Protein AF-A0A960A505-F1 (afdb_monomer)

Sequence (275 aa):
DREEAEVIAQAGATGRITVSTQMAGRGTDIVLTPDAVAAGGLLVVGVGRFPSARLDDQLRGRAGRQGDPGASVFLACLDDPLVLACDPTYPLPRIVSSEGLVEDVAANRKVTRVVAHAQRVSDGEQRGLRWLSWRYGRLLRLQRDHVLTAREECLTGATGLDDAARLAGMAAIDHRWSAHLAHAAEVREGIHLRVLVREDPLVEFEREMARAYAGFLDRAGEDAVALLEAAPIVDGRPDLGALAARIPTATWAYTVTDNSLGTELERIGRGIWRR

Solvent-accessible surface area (backbone atoms only — not comparable to full-atom values): 16091 Å² total; per-residue (Å²): 106,72,69,44,28,58,57,38,37,54,47,25,39,69,93,54,85,78,91,73,60,102,67,66,35,71,94,50,65,55,53,66,36,73,69,17,45,76,72,48,34,43,74,36,75,39,84,46,72,55,60,38,68,70,57,47,51,55,52,45,60,62,27,41,57,100,75,44,48,40,45,64,50,70,47,72,59,78,83,34,71,57,32,39,73,66,50,75,74,68,80,77,76,92,58,60,47,100,84,70,48,67,81,49,67,67,57,51,56,49,51,54,50,51,51,55,46,25,26,53,50,42,43,48,51,53,52,50,52,52,50,50,55,49,55,72,47,44,62,58,48,58,52,45,54,54,52,50,50,55,47,47,37,50,77,72,58,55,92,82,64,53,73,50,57,30,51,26,40,45,48,26,44,55,52,52,51,51,53,50,53,51,50,53,50,54,50,61,71,57,34,71,61,38,51,83,75,75,45,61,40,67,61,53,49,54,52,51,53,50,58,71,48,60,65,47,66,62,53,22,50,53,46,14,50,53,49,54,74,69,37,60,72,52,97,90,36,61,34,53,68,66,60,52,69,74,47,82,89,80,85,86,88,80,83,86,86,70,68,90,82,70,57,71,65,56,65,57,53,55,62,63,74,76,108

Structure (mmCIF, N/CA/C/O backbone):
data_AF-A0A960A505-F1
#
_entry.id   AF-A0A960A505-F1
#
loop_
_atom_site.group_PDB
_atom_site.id
_atom_site.type_symbol
_atom_site.label_atom_id
_atom_site.label_alt_id
_atom_site.label_comp_id
_atom_site.label_asym_id
_atom_site.label_entity_id
_atom_site.label_seq_id
_atom_site.pdbx_PDB_ins_code
_atom_site.Cartn_x
_atom_site.Cartn_y
_atom_site.Cartn_z
_atom_site.occupancy
_atom_site.B_iso_or_equiv
_atom_site.auth_seq_id
_atom_site.auth_comp_id
_atom_site.auth_asym_id
_atom_site.auth_atom_id
_atom_site.pdbx_PDB_model_num
ATOM 1 N N . ASP A 1 1 ? -6.224 17.137 7.177 1.00 71.06 1 ASP A N 1
ATOM 2 C CA . ASP A 1 1 ? -5.008 16.941 8.006 1.00 71.06 1 ASP A CA 1
ATOM 3 C C . ASP A 1 1 ? -4.790 18.013 9.068 1.00 71.06 1 ASP A C 1
ATOM 5 O O . ASP A 1 1 ? -4.967 17.703 10.238 1.00 71.06 1 ASP A O 1
ATOM 9 N N . ARG A 1 2 ? -4.427 19.260 8.723 1.00 84.94 2 ARG A N 1
ATOM 10 C CA . ARG A 1 2 ? -4.150 20.298 9.742 1.00 84.94 2 ARG A CA 1
ATOM 11 C C . ARG A 1 2 ? -5.364 20.607 10.626 1.00 84.94 2 ARG A C 1
ATOM 13 O O . ARG A 1 2 ? -5.240 20.605 11.844 1.00 84.94 2 ARG A O 1
ATOM 20 N N . GLU A 1 3 ? -6.526 20.819 10.019 1.00 86.31 3 GLU A N 1
ATOM 21 C CA . GLU A 1 3 ? -7.772 21.089 10.753 1.00 86.31 3 GLU A CA 1
ATOM 22 C C . GLU A 1 3 ? -8.170 19.906 11.652 1.00 86.31 3 GLU A C 1
ATOM 24 O O . GLU A 1 3 ? -8.545 20.092 12.806 1.00 86.31 3 GLU A O 1
ATOM 29 N N . GLU A 1 4 ? -8.002 18.669 11.171 1.00 85.94 4 GLU A N 1
ATOM 30 C CA . GLU A 1 4 ? -8.239 17.465 11.979 1.00 85.94 4 GLU A CA 1
ATOM 31 C C . GLU A 1 4 ? -7.298 17.392 13.185 1.00 85.94 4 GLU A C 1
ATOM 33 O O . GLU A 1 4 ? -7.728 17.057 14.288 1.00 85.94 4 GLU A O 1
ATOM 38 N N . ALA A 1 5 ? -6.018 17.723 12.994 1.00 87.75 5 ALA A N 1
ATOM 39 C CA . ALA A 1 5 ? -5.048 17.769 14.079 1.00 87.75 5 ALA A CA 1
ATOM 40 C C . ALA A 1 5 ? -5.433 18.821 15.131 1.00 87.75 5 ALA A C 1
ATOM 42 O O . ALA A 1 5 ? -5.354 18.544 16.324 1.00 87.75 5 ALA A O 1
ATOM 43 N N . GLU A 1 6 ? -5.909 19.997 14.716 1.00 89.75 6 GLU A N 1
ATOM 44 C CA . GLU A 1 6 ? -6.383 21.040 15.635 1.00 89.75 6 GLU A CA 1
ATOM 45 C C . GLU A 1 6 ? -7.601 20.565 16.454 1.00 89.75 6 GLU A C 1
ATOM 47 O O . GLU A 1 6 ? -7.648 20.759 17.673 1.00 89.75 6 GLU A O 1
ATOM 52 N N . VAL A 1 7 ? -8.550 19.864 15.822 1.00 90.50 7 VAL A N 1
ATOM 53 C CA . VAL A 1 7 ? -9.713 19.275 16.511 1.00 90.50 7 VAL A CA 1
ATOM 54 C C . VAL A 1 7 ? -9.289 18.207 17.521 1.00 90.50 7 VAL A C 1
ATOM 56 O O . VAL A 1 7 ? -9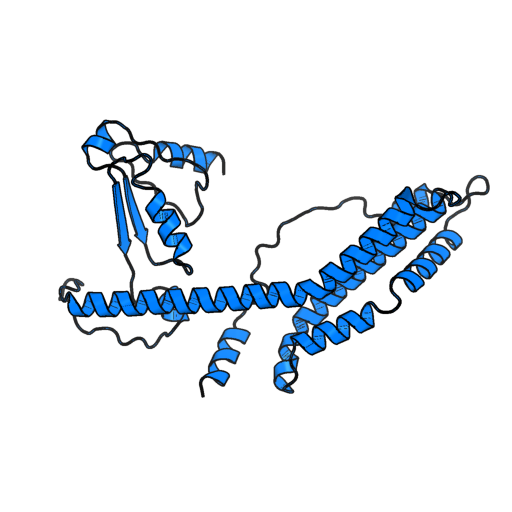.814 18.182 18.640 1.00 90.50 7 VAL A O 1
ATOM 59 N N . ILE A 1 8 ? -8.347 17.341 17.141 1.00 91.50 8 ILE A N 1
ATOM 60 C CA . ILE A 1 8 ? -7.882 16.207 17.950 1.00 91.50 8 ILE A CA 1
ATOM 61 C C . ILE A 1 8 ? -7.009 16.670 19.117 1.00 91.50 8 ILE A C 1
ATOM 63 O O . ILE A 1 8 ? -7.148 16.141 20.217 1.00 91.50 8 ILE A O 1
ATOM 67 N N . ALA A 1 9 ? -6.176 17.695 18.930 1.00 90.88 9 ALA A N 1
ATOM 68 C CA . ALA A 1 9 ? -5.355 18.267 20.000 1.00 90.88 9 ALA A CA 1
ATOM 69 C C . ALA A 1 9 ? -6.203 18.767 21.181 1.00 90.88 9 ALA A C 1
ATOM 71 O O . ALA A 1 9 ? -5.790 18.688 22.334 1.00 90.88 9 ALA A O 1
ATOM 72 N N . GLN A 1 10 ? -7.416 19.242 20.898 1.00 92.31 10 GLN A N 1
ATOM 73 C CA . GLN A 1 10 ? -8.344 19.733 21.910 1.00 92.31 10 GLN A CA 1
ATOM 74 C C . GLN A 1 10 ? -9.270 18.642 22.475 1.00 92.31 10 GLN A C 1
ATOM 76 O O . GLN A 1 10 ? -10.059 18.937 23.370 1.00 92.31 10 GLN A O 1
ATOM 81 N N . ALA A 1 11 ? -9.209 17.401 21.973 1.00 94.19 11 ALA A N 1
ATOM 82 C CA . ALA A 1 11 ? -10.136 16.322 22.332 1.00 94.19 11 ALA A CA 1
ATOM 83 C C . ALA A 1 11 ? -10.091 15.925 23.821 1.00 94.19 11 ALA A C 1
ATOM 85 O O . ALA A 1 11 ? -11.038 15.317 24.306 1.00 94.19 11 ALA A O 1
ATOM 86 N N . GLY A 1 12 ? -9.025 16.286 24.541 1.00 94.25 12 GLY A N 1
ATOM 87 C CA . GLY A 1 12 ? -8.836 15.993 25.963 1.00 94.25 12 GLY A CA 1
ATOM 88 C C . GLY A 1 12 ? -9.485 16.989 26.928 1.00 94.25 12 GLY A C 1
ATOM 89 O O . GLY A 1 12 ? -9.281 16.879 28.135 1.00 94.25 12 GLY A O 1
ATOM 90 N N . ALA A 1 13 ? -10.235 17.973 26.424 1.00 95.06 13 ALA A N 1
ATOM 91 C CA . ALA A 1 13 ? -10.969 18.918 27.259 1.00 95.06 13 ALA A CA 1
ATOM 92 C C . ALA A 1 13 ? -12.199 18.273 27.922 1.00 95.06 13 ALA A C 1
ATOM 94 O O . ALA A 1 13 ? -12.904 17.461 27.319 1.00 95.06 13 ALA A O 1
ATOM 95 N N . THR A 1 14 ? -12.496 18.685 29.154 1.00 94.44 14 THR A N 1
ATOM 96 C CA . THR A 1 14 ? -13.652 18.208 29.925 1.00 94.44 14 THR A CA 1
ATOM 97 C C . THR A 1 14 ? -14.965 18.389 29.160 1.00 94.44 14 THR A C 1
ATOM 99 O O . THR A 1 14 ? -15.242 19.460 28.623 1.00 94.44 14 THR A O 1
ATOM 102 N N . GLY A 1 15 ? -15.787 17.338 29.120 1.00 92.69 15 GLY A N 1
ATOM 103 C CA . GLY A 1 15 ? -17.095 17.350 28.454 1.00 92.69 15 GLY A CA 1
ATOM 104 C C . GLY A 1 15 ? -17.042 17.295 26.924 1.00 92.69 15 GLY A C 1
ATOM 105 O O . GLY A 1 15 ? -18.089 17.334 26.279 1.00 92.69 15 GLY A O 1
ATOM 106 N N . ARG A 1 16 ? -15.852 17.192 26.321 1.00 94.88 16 ARG A N 1
ATOM 107 C CA . ARG A 1 16 ? -15.713 17.128 24.867 1.00 94.88 16 ARG A CA 1
ATOM 108 C C . ARG A 1 16 ? -15.932 15.711 24.347 1.00 94.88 16 ARG A C 1
ATOM 110 O O . ARG A 1 16 ? -15.372 14.747 24.859 1.00 94.88 16 ARG A O 1
ATOM 117 N N . ILE A 1 17 ? -16.703 15.606 23.267 1.00 95.31 17 ILE A N 1
ATOM 118 C CA . ILE A 1 17 ? -16.920 14.365 22.521 1.00 95.31 17 ILE A CA 1
ATOM 119 C C . ILE A 1 17 ? -16.368 14.575 21.117 1.00 95.31 17 ILE A C 1
ATOM 121 O O . ILE A 1 17 ? -16.770 15.504 20.421 1.00 95.31 17 ILE A O 1
ATOM 125 N N . THR A 1 18 ? -15.436 13.717 20.706 1.00 94.19 18 THR A N 1
ATOM 126 C CA . THR A 1 18 ? -14.835 13.768 19.369 1.00 94.19 18 THR A CA 1
ATOM 127 C C . THR A 1 18 ? -15.113 12.455 18.655 1.00 94.19 18 THR A C 1
ATOM 129 O O . THR A 1 18 ? -14.700 11.396 19.123 1.00 94.19 18 THR A O 1
ATOM 132 N N . VAL A 1 19 ? -15.807 12.524 17.520 1.00 92.88 19 VAL A N 1
ATOM 133 C CA . VAL A 1 19 ? -16.020 11.371 16.639 1.00 92.88 19 VAL A CA 1
ATOM 134 C C . VAL A 1 19 ? -14.927 11.385 15.583 1.00 92.88 19 VAL A C 1
ATOM 136 O O . VAL A 1 19 ? -14.732 12.386 14.899 1.00 92.88 19 VAL A O 1
ATOM 139 N N . SER A 1 20 ? -14.201 10.279 15.473 1.00 89.12 20 SER A N 1
ATOM 140 C CA . SER A 1 20 ? -13.066 10.142 14.567 1.00 89.12 20 SER A CA 1
ATOM 141 C C . SER A 1 20 ? -13.197 8.857 13.761 1.00 89.12 20 SER A C 1
ATOM 143 O O . SER A 1 20 ? -13.609 7.821 14.286 1.00 89.12 20 SER A O 1
ATOM 145 N N . THR A 1 21 ? -12.842 8.919 12.481 1.00 86.06 21 THR A N 1
ATOM 146 C CA . THR A 1 21 ? -12.628 7.719 11.670 1.00 86.06 21 THR A CA 1
ATOM 147 C C . THR A 1 21 ? -11.243 7.138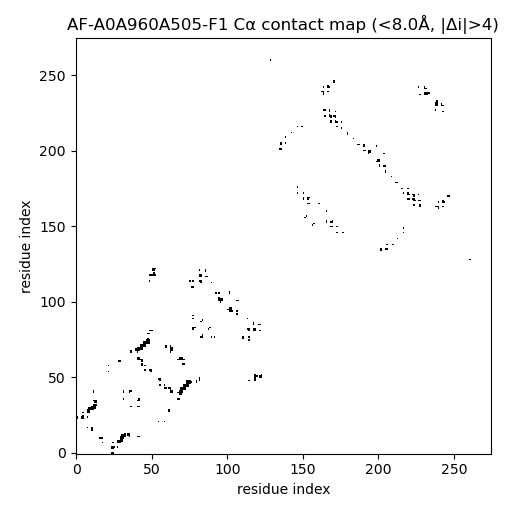 11.977 1.00 86.06 21 THR A C 1
ATOM 149 O O . THR A 1 21 ? -10.386 7.797 12.560 1.00 86.06 21 THR A O 1
ATOM 152 N N . GLN A 1 22 ? -11.003 5.882 11.598 1.00 70.50 22 GLN A N 1
ATOM 153 C CA . GLN A 1 22 ? -9.855 5.070 12.031 1.00 70.50 22 GLN A CA 1
ATOM 154 C C . GLN A 1 22 ? -8.482 5.777 12.094 1.00 70.50 22 GLN A C 1
ATOM 156 O O . GLN A 1 22 ? -7.692 5.486 12.992 1.00 70.50 22 GLN A O 1
ATOM 161 N N . MET A 1 23 ? -8.169 6.659 11.137 1.00 65.88 23 MET A N 1
ATOM 162 C CA . MET A 1 23 ? -6.854 7.303 11.014 1.00 65.88 23 MET A CA 1
ATOM 163 C C . MET A 1 23 ? -6.860 8.826 11.194 1.00 65.88 23 MET A C 1
ATOM 165 O O . MET A 1 23 ? -5.793 9.433 11.077 1.00 65.88 23 MET A O 1
ATOM 169 N N . ALA A 1 24 ? -7.999 9.449 11.498 1.00 80.31 24 ALA A N 1
ATOM 170 C CA . ALA A 1 24 ? -8.035 10.899 11.670 1.00 80.31 24 ALA A CA 1
ATOM 171 C C . ALA A 1 24 ? -7.244 11.324 12.925 1.00 80.31 24 ALA A C 1
ATOM 173 O O . ALA A 1 24 ? -7.261 10.660 13.970 1.00 80.31 24 ALA A O 1
ATOM 174 N N . GLY A 1 25 ? -6.460 12.399 12.795 1.00 76.19 25 GLY A N 1
ATOM 175 C CA . GLY A 1 25 ? -5.565 12.881 13.858 1.00 76.19 25 GLY A CA 1
ATOM 176 C C . GLY A 1 25 ? -4.404 11.943 14.205 1.00 76.19 25 GLY A C 1
ATOM 177 O O . GLY A 1 25 ? -3.948 11.886 15.356 1.00 76.19 25 GLY A O 1
ATOM 178 N N . ARG A 1 26 ? -3.944 11.109 13.266 1.00 85.50 26 ARG A N 1
ATOM 179 C CA . ARG A 1 26 ? -2.732 10.297 13.459 1.00 85.50 26 ARG A CA 1
ATOM 180 C C . ARG A 1 26 ? -1.508 11.194 13.646 1.00 85.50 26 ARG A C 1
ATOM 182 O O . ARG A 1 26 ? -1.256 12.077 12.841 1.00 85.50 26 ARG A O 1
ATOM 189 N N . GLY A 1 27 ? -0.738 10.933 14.702 1.00 85.81 27 GLY A N 1
ATOM 190 C CA . GLY A 1 27 ? 0.449 11.726 15.043 1.00 85.81 27 GLY A CA 1
ATOM 191 C C . GLY A 1 27 ? 0.171 12.952 15.918 1.00 85.81 27 GLY A C 1
ATOM 192 O O . GLY A 1 27 ? 1.119 13.584 16.365 1.00 85.81 27 GLY A O 1
ATOM 193 N N . THR A 1 28 ? -1.095 13.257 16.214 1.00 90.44 28 THR A N 1
ATOM 194 C CA . THR A 1 28 ? -1.471 14.306 17.169 1.00 90.44 28 THR A CA 1
ATOM 195 C C . THR A 1 28 ? -1.737 13.708 18.547 1.00 90.44 28 THR A C 1
ATOM 197 O O . THR A 1 28 ? -2.507 12.750 18.681 1.00 90.44 28 THR A O 1
ATOM 200 N N . ASP A 1 29 ? -1.105 14.275 19.571 1.00 90.88 29 ASP A N 1
ATOM 201 C CA . ASP A 1 29 ? -1.326 13.891 20.962 1.00 90.88 29 ASP A CA 1
ATOM 202 C C . ASP A 1 29 ? -2.587 14.565 21.511 1.00 90.88 29 ASP A C 1
ATOM 204 O O . ASP A 1 29 ? -2.852 15.735 21.242 1.00 90.88 29 ASP A O 1
ATOM 208 N N . ILE A 1 30 ? -3.371 13.804 22.277 1.00 93.38 30 ILE A N 1
ATOM 209 C CA . ILE A 1 30 ? -4.554 14.308 22.975 1.00 93.38 30 ILE A CA 1
ATOM 210 C C . ILE A 1 30 ? -4.101 14.681 24.381 1.00 93.38 30 ILE A C 1
ATOM 212 O O . ILE A 1 30 ? -3.833 13.798 25.193 1.00 93.38 30 ILE A O 1
ATOM 216 N N . VAL A 1 31 ? -3.971 15.979 24.644 1.00 91.94 31 VAL A N 1
ATOM 217 C CA . VAL A 1 31 ? -3.542 16.489 25.952 1.00 91.94 31 VAL A CA 1
ATOM 218 C C . VAL A 1 31 ? -4.771 16.722 26.821 1.00 91.94 31 VAL A C 1
ATOM 220 O O . VAL A 1 31 ? -5.729 17.364 26.387 1.00 91.94 31 VAL A O 1
ATOM 223 N N . LEU A 1 32 ? -4.752 16.185 28.040 1.00 95.06 32 LEU A N 1
ATOM 224 C CA . LEU A 1 32 ? -5.860 16.307 28.982 1.00 95.06 32 LEU A CA 1
ATOM 225 C C . LEU A 1 32 ? -5.782 17.615 29.766 1.00 95.06 32 LEU A C 1
ATOM 227 O O . LEU A 1 32 ? -4.703 18.065 30.154 1.00 95.06 32 LEU A O 1
ATOM 231 N N . THR A 1 33 ? -6.939 18.216 30.039 1.00 94.69 33 THR A N 1
ATOM 232 C CA . THR A 1 33 ? -7.033 19.296 31.027 1.00 94.69 33 THR A CA 1
ATOM 233 C C . THR A 1 33 ? -6.967 18.721 32.449 1.00 94.69 33 THR A C 1
ATOM 235 O O . THR A 1 33 ? -7.352 17.567 32.657 1.00 94.69 33 THR A O 1
ATOM 238 N N . PRO A 1 34 ? -6.542 19.502 33.462 1.00 94.62 34 PRO A N 1
ATOM 239 C CA . PRO A 1 34 ? -6.527 19.040 34.855 1.00 94.62 34 PRO A CA 1
ATOM 240 C C . PRO A 1 34 ? -7.887 18.506 35.332 1.00 94.62 34 PRO A C 1
ATOM 242 O O . PRO A 1 34 ? -7.955 17.468 35.987 1.00 94.62 34 PRO A O 1
ATOM 245 N N . ASP A 1 35 ? -8.974 19.165 34.926 1.00 95.12 35 ASP A N 1
ATOM 246 C CA . ASP A 1 35 ? -10.342 18.739 35.230 1.00 95.12 35 ASP A CA 1
ATOM 247 C C . ASP A 1 35 ? -10.692 17.391 34.578 1.00 95.12 35 ASP A C 1
ATOM 249 O O . ASP A 1 35 ? -11.361 16.560 35.191 1.00 95.12 35 ASP A O 1
ATOM 253 N N . ALA A 1 36 ? -10.220 17.139 33.351 1.00 94.56 36 ALA A N 1
ATOM 254 C CA . ALA A 1 36 ? -10.433 15.865 32.669 1.00 94.56 36 ALA A CA 1
ATOM 255 C C . ALA A 1 36 ? -9.651 14.735 33.351 1.00 94.56 36 ALA A C 1
ATOM 257 O O . ALA A 1 36 ? -10.189 13.645 33.530 1.00 94.56 36 ALA A O 1
ATOM 258 N N . VAL A 1 37 ? -8.417 15.000 33.796 1.00 94.69 37 VAL A N 1
ATOM 259 C CA . VAL A 1 37 ? -7.626 14.055 34.604 1.00 94.69 37 VAL A CA 1
ATOM 260 C C . VAL A 1 37 ? -8.366 13.709 35.898 1.00 94.69 37 VAL A C 1
ATOM 262 O O . VAL A 1 37 ? -8.527 12.529 36.211 1.00 94.69 37 VAL A O 1
ATOM 265 N N . ALA A 1 38 ? -8.888 14.712 36.611 1.00 94.00 38 ALA A N 1
ATOM 266 C CA . ALA A 1 38 ? -9.668 14.509 37.833 1.00 94.00 38 ALA A CA 1
ATOM 267 C C . ALA A 1 38 ? -10.963 13.704 37.597 1.00 94.00 38 ALA A C 1
ATOM 269 O O . ALA A 1 38 ? -11.395 12.963 38.479 1.00 94.00 38 ALA A O 1
ATOM 270 N N . ALA A 1 39 ? -11.554 13.800 36.402 1.00 93.88 39 ALA A N 1
ATOM 271 C CA . ALA A 1 39 ? -12.742 13.048 35.997 1.00 93.88 39 ALA A CA 1
ATOM 272 C C . ALA A 1 39 ? -12.462 11.594 35.548 1.00 93.88 39 ALA A C 1
ATOM 274 O O . ALA A 1 39 ? -13.396 10.889 35.165 1.00 93.88 39 ALA A O 1
ATOM 275 N N . GLY A 1 40 ? -11.207 11.129 35.589 1.00 94.12 40 GLY A N 1
ATOM 276 C CA . GLY A 1 40 ? -10.814 9.776 35.163 1.00 94.12 40 GLY A CA 1
ATOM 277 C C . GLY A 1 40 ? -10.181 9.701 33.768 1.00 94.12 40 GLY A C 1
ATOM 278 O O . GLY A 1 40 ? -9.887 8.606 33.287 1.00 94.12 40 GLY A O 1
ATOM 279 N N . GLY A 1 41 ? -9.926 10.853 33.147 1.00 95.69 41 GLY A N 1
ATOM 280 C CA . GLY A 1 41 ? -9.174 11.006 31.908 1.00 95.69 41 GLY A CA 1
ATOM 281 C C . GLY A 1 41 ? -9.934 10.625 30.639 1.00 95.69 41 GLY A C 1
ATOM 282 O O . GLY A 1 41 ? -11.160 10.707 30.570 1.00 95.69 41 GLY A O 1
ATOM 283 N N . LEU A 1 42 ? -9.194 10.262 29.586 1.00 96.25 42 LEU A N 1
ATOM 284 C CA . LEU A 1 42 ? -9.786 9.996 28.273 1.00 96.25 42 LEU A CA 1
ATOM 285 C C . LEU A 1 42 ? -10.460 8.621 28.230 1.00 96.25 42 LEU A C 1
ATOM 287 O O . LEU A 1 42 ? -9.812 7.599 28.465 1.00 96.25 42 LEU A O 1
ATOM 291 N N . LEU A 1 43 ? -11.732 8.590 27.827 1.00 96.44 43 LEU A N 1
ATOM 292 C CA . LEU A 1 43 ? -12.425 7.363 27.444 1.00 96.44 43 LEU A CA 1
ATOM 293 C C . LEU A 1 43 ? -12.392 7.197 25.925 1.00 96.44 43 LEU A C 1
ATOM 295 O O . LEU A 1 43 ? -13.007 7.957 25.179 1.00 96.44 43 LEU A O 1
ATOM 299 N N . VAL A 1 44 ? -11.712 6.154 25.468 1.00 95.81 44 VAL A N 1
ATOM 300 C CA . VAL A 1 44 ? -11.713 5.748 24.064 1.00 95.81 44 VAL A CA 1
ATOM 301 C C . VAL A 1 44 ? -12.816 4.720 23.828 1.00 95.81 44 VAL A C 1
ATOM 303 O O . VAL A 1 44 ? -12.819 3.652 24.439 1.00 95.81 44 VAL A O 1
ATOM 306 N N . VAL A 1 45 ? -13.725 5.009 22.897 1.00 95.50 45 VAL A N 1
ATOM 307 C CA . VAL A 1 45 ? -14.803 4.092 22.502 1.00 95.50 45 VAL A CA 1
ATOM 308 C C . VAL A 1 45 ? -14.596 3.658 21.054 1.00 95.50 45 VAL A C 1
ATOM 310 O O . VAL A 1 45 ? -14.719 4.460 20.132 1.00 95.50 45 VAL A O 1
ATOM 313 N N . GLY A 1 46 ? -14.273 2.383 20.851 1.00 93.88 46 GLY A N 1
ATOM 314 C CA . GLY A 1 46 ? -14.278 1.756 19.534 1.00 93.88 46 GLY A CA 1
ATOM 315 C C . GLY A 1 46 ? -15.673 1.240 19.194 1.00 93.88 46 GLY A C 1
ATOM 316 O O . GLY A 1 46 ? -16.245 0.472 19.968 1.00 93.88 46 GLY A O 1
ATOM 317 N N . VAL A 1 47 ? -16.212 1.647 18.046 1.00 92.62 47 VAL A N 1
ATOM 318 C CA . VAL A 1 47 ? -17.469 1.115 17.503 1.00 92.62 47 VAL A CA 1
ATOM 319 C C . VAL A 1 47 ? -17.120 0.144 16.382 1.00 92.62 47 VAL A C 1
ATOM 321 O O . VAL A 1 47 ? -16.598 0.541 15.343 1.00 92.62 47 VAL A O 1
ATOM 324 N N . GLY A 1 48 ? -17.362 -1.134 16.630 1.00 90.88 48 GLY A N 1
ATOM 325 C CA . GLY A 1 48 ? -16.856 -2.245 15.843 1.00 90.88 48 GLY A CA 1
ATOM 326 C C . GLY A 1 48 ? -15.393 -2.567 16.149 1.00 90.88 48 GLY A C 1
ATOM 327 O O . GLY A 1 48 ? -14.719 -1.949 16.980 1.00 90.88 48 GLY A O 1
ATOM 328 N N . ARG A 1 49 ? -14.887 -3.581 15.454 1.00 92.12 49 ARG A N 1
ATOM 329 C CA . ARG A 1 49 ? -13.484 -3.996 15.495 1.00 92.12 49 ARG A CA 1
ATOM 330 C C . ARG A 1 49 ? -12.817 -3.752 14.158 1.00 92.12 49 ARG A C 1
ATOM 332 O O . ARG A 1 49 ? -13.401 -4.039 13.115 1.00 92.12 49 ARG A O 1
ATOM 339 N N . PHE A 1 50 ? -11.572 -3.282 14.182 1.00 92.38 50 PHE A N 1
ATOM 340 C CA . PHE A 1 50 ? -10.823 -3.136 12.943 1.00 92.38 50 PHE A CA 1
ATOM 341 C C . PHE A 1 50 ? -10.381 -4.498 12.393 1.00 92.38 50 PHE A C 1
ATOM 343 O O . PHE A 1 50 ? -10.184 -5.442 13.165 1.00 92.38 50 PHE A O 1
ATOM 350 N N . PRO A 1 51 ? -10.132 -4.593 11.072 1.00 90.19 51 PRO A N 1
ATOM 351 C CA . PRO A 1 51 ? -9.591 -5.792 10.428 1.00 90.19 51 PRO A CA 1
ATOM 352 C C . PRO A 1 51 ? -8.277 -6.317 11.020 1.00 90.19 51 PRO A C 1
ATOM 354 O O . PRO A 1 51 ? -7.941 -7.477 10.794 1.00 90.19 51 PRO A O 1
ATOM 357 N N . SER A 1 52 ? -7.542 -5.472 11.750 1.00 90.81 52 SER A N 1
ATOM 358 C CA . SER A 1 52 ? -6.291 -5.820 12.415 1.00 90.81 52 SER A CA 1
ATOM 359 C C . SER A 1 52 ? -6.297 -5.378 13.872 1.00 90.81 52 SER A C 1
ATOM 361 O O . SER A 1 52 ? -6.583 -4.214 14.168 1.00 90.81 52 SER A O 1
ATOM 363 N N . ALA A 1 53 ? -5.884 -6.273 14.773 1.00 91.38 53 ALA A N 1
ATOM 364 C CA . ALA A 1 53 ? -5.813 -5.988 16.209 1.00 91.38 53 ALA A CA 1
ATOM 365 C C . ALA A 1 53 ? -4.882 -4.804 16.533 1.00 91.38 53 ALA A C 1
ATOM 367 O O . ALA A 1 53 ? -5.155 -4.016 17.436 1.00 91.38 53 ALA A O 1
ATOM 368 N N . ARG A 1 54 ? -3.833 -4.602 15.724 1.00 92.06 54 ARG A N 1
ATOM 369 C CA . ARG A 1 54 ? -2.894 -3.478 15.868 1.00 92.06 54 ARG A CA 1
ATOM 370 C C . ARG A 1 54 ? -3.586 -2.116 15.772 1.00 92.06 54 ARG A C 1
ATOM 372 O O . ARG A 1 54 ? -3.098 -1.135 16.328 1.00 92.06 54 ARG A O 1
ATOM 379 N N . LEU A 1 55 ? -4.659 -2.013 14.991 1.00 91.56 55 LEU A N 1
ATOM 380 C CA . LEU A 1 55 ? -5.392 -0.759 14.803 1.00 91.56 55 LEU A CA 1
ATOM 381 C C . LEU A 1 55 ? -6.297 -0.488 16.005 1.00 91.56 55 LEU A C 1
ATOM 383 O O . LEU A 1 55 ? -6.363 0.651 16.461 1.00 91.56 55 LEU A O 1
ATOM 387 N N . ASP A 1 56 ? -6.887 -1.536 16.584 1.00 93.50 56 ASP A N 1
ATOM 388 C CA . ASP A 1 56 ? -7.579 -1.420 17.866 1.00 93.50 56 ASP A CA 1
ATOM 389 C C . ASP A 1 56 ? -6.611 -0.960 18.967 1.00 93.50 56 ASP A C 1
ATOM 391 O O . ASP A 1 56 ? -6.932 -0.047 19.719 1.00 93.50 56 ASP A O 1
ATOM 395 N N . ASP A 1 57 ? -5.415 -1.553 19.051 1.00 93.44 57 ASP A N 1
ATOM 396 C CA . ASP A 1 57 ? -4.414 -1.192 20.066 1.00 93.44 57 ASP A CA 1
ATOM 397 C C . ASP A 1 57 ? -3.898 0.240 19.896 1.00 93.44 57 ASP A C 1
ATOM 399 O O . ASP A 1 57 ? -3.683 0.945 20.880 1.00 93.44 57 ASP A O 1
ATOM 403 N N . GLN A 1 58 ? -3.759 0.711 18.654 1.00 92.38 58 GLN A N 1
ATOM 404 C CA . GLN A 1 58 ? -3.447 2.116 18.379 1.00 92.38 58 GLN A CA 1
ATOM 405 C C . GLN A 1 58 ? -4.545 3.053 18.878 1.00 92.38 58 GLN A C 1
ATOM 407 O O . GLN A 1 58 ? -4.233 4.119 19.405 1.00 92.38 58 GLN A O 1
ATOM 412 N N . LEU A 1 59 ? -5.814 2.668 18.718 1.00 92.38 59 LEU A N 1
ATOM 413 C CA . LEU A 1 59 ? -6.935 3.445 19.227 1.00 92.38 59 LEU A CA 1
ATOM 414 C C . LEU A 1 59 ? -6.935 3.441 20.765 1.00 92.38 59 LEU A C 1
ATOM 416 O O . LEU A 1 59 ? -7.012 4.512 21.362 1.00 92.38 59 LEU A O 1
ATOM 420 N N . ARG A 1 60 ? -6.733 2.280 21.409 1.00 93.44 60 ARG A N 1
ATOM 421 C CA . ARG A 1 60 ? -6.581 2.173 22.878 1.00 93.44 60 ARG A CA 1
ATOM 422 C C . ARG A 1 60 ? -5.473 3.073 23.408 1.00 93.44 60 ARG A C 1
ATOM 424 O O . ARG A 1 60 ? -5.699 3.808 24.361 1.00 93.44 60 ARG A O 1
ATOM 431 N N . GLY A 1 61 ? -4.311 3.056 22.754 1.00 92.62 61 GLY A N 1
ATOM 432 C CA . GLY A 1 61 ? -3.135 3.837 23.141 1.00 92.62 61 GLY A CA 1
ATOM 433 C C . GLY A 1 61 ? -3.289 5.356 23.007 1.00 92.62 61 GLY A C 1
ATOM 434 O O . GLY A 1 61 ? -2.359 6.091 23.334 1.00 92.62 61 GLY A O 1
ATOM 435 N N . ARG A 1 62 ? -4.438 5.853 22.524 1.00 92.31 62 ARG A N 1
ATOM 436 C CA . ARG A 1 62 ? -4.779 7.280 22.605 1.00 92.31 62 ARG A CA 1
ATOM 437 C C . ARG A 1 62 ? -5.128 7.710 24.030 1.00 92.31 62 ARG A C 1
ATOM 439 O O . ARG A 1 62 ? -4.891 8.868 24.356 1.00 92.31 62 ARG A O 1
ATOM 446 N N . ALA A 1 63 ? -5.659 6.805 24.854 1.00 93.75 63 ALA A N 1
ATOM 447 C CA . ALA A 1 63 ? -5.885 7.027 26.280 1.00 93.75 63 ALA A CA 1
ATOM 448 C C . ALA A 1 63 ? -4.673 6.579 27.109 1.00 93.75 63 ALA A C 1
ATOM 450 O O . ALA A 1 63 ? -3.875 5.752 26.668 1.00 93.75 63 ALA A O 1
ATOM 451 N N . GLY A 1 64 ? -4.551 7.116 28.325 1.00 92.31 64 GLY A N 1
ATOM 452 C CA . GLY A 1 64 ? -3.532 6.692 29.288 1.00 92.31 64 GLY A CA 1
ATOM 453 C C . GLY A 1 64 ? -2.092 7.061 28.920 1.00 92.31 64 GLY A C 1
ATOM 454 O O . GLY A 1 64 ? -1.152 6.339 29.260 1.00 92.31 64 GLY A O 1
ATOM 455 N N . ARG A 1 65 ? -1.891 8.152 28.171 1.00 90.56 65 ARG A N 1
ATOM 456 C CA . ARG A 1 65 ? -0.545 8.604 27.789 1.00 90.56 65 ARG A CA 1
ATOM 457 C C . ARG A 1 65 ? 0.163 9.231 28.984 1.00 90.56 65 ARG A C 1
ATOM 459 O O . ARG A 1 65 ? -0.469 9.855 29.816 1.00 90.56 65 ARG A O 1
ATOM 466 N N . GLN A 1 66 ? 1.481 9.044 29.072 1.00 88.88 66 GLN A N 1
ATOM 467 C CA . GLN A 1 66 ? 2.314 9.579 30.165 1.00 88.88 66 GLN A CA 1
ATOM 468 C C . GLN A 1 66 ? 1.842 9.201 31.585 1.00 88.88 66 GLN A C 1
ATOM 470 O O . GLN A 1 66 ? 2.192 9.869 32.552 1.00 88.88 66 GLN A O 1
ATOM 475 N N . GLY A 1 67 ? 1.088 8.105 31.725 1.00 89.88 67 GLY A N 1
ATOM 476 C CA . GLY A 1 67 ? 0.549 7.672 33.016 1.00 89.88 67 GLY A CA 1
ATOM 477 C C . GLY A 1 67 ? -0.743 8.377 33.431 1.00 89.88 67 GLY A C 1
ATOM 478 O O . GLY A 1 67 ? -1.209 8.142 34.544 1.00 89.88 67 GLY A O 1
ATOM 479 N N . ASP A 1 68 ? -1.335 9.191 32.552 1.00 94.75 68 ASP A N 1
ATOM 480 C CA . ASP A 1 68 ? -2.656 9.769 32.774 1.00 94.75 68 ASP A CA 1
ATOM 481 C C . ASP A 1 68 ? -3.706 8.670 33.010 1.00 94.75 68 ASP A C 1
ATOM 483 O O . ASP A 1 68 ? -3.602 7.568 32.454 1.00 94.75 68 ASP A O 1
ATOM 487 N N . PRO A 1 69 ? -4.759 8.942 33.798 1.00 95.38 69 PRO A N 1
ATOM 488 C CA . PRO A 1 69 ? -5.899 8.049 33.861 1.00 95.38 69 PRO A CA 1
ATOM 489 C C . PRO A 1 69 ? -6.585 7.983 32.489 1.00 95.38 69 PRO A C 1
ATOM 491 O O . PRO A 1 69 ? -6.550 8.914 31.680 1.00 95.38 69 PRO A O 1
ATOM 494 N N . GLY A 1 70 ? -7.199 6.847 32.198 1.00 96.00 70 GLY A N 1
ATOM 495 C CA . GLY A 1 70 ? -7.928 6.657 30.958 1.00 96.00 70 GLY A CA 1
ATOM 496 C C . GLY A 1 70 ? -8.439 5.237 30.828 1.00 96.00 70 GLY A C 1
ATOM 497 O O . GLY A 1 70 ? -7.946 4.309 31.472 1.00 96.00 70 GLY A O 1
ATOM 498 N N . ALA A 1 71 ? -9.441 5.068 29.980 1.00 96.12 71 ALA A N 1
ATOM 499 C CA . ALA A 1 71 ? -10.059 3.780 29.729 1.00 96.12 71 ALA A CA 1
ATOM 500 C C . ALA A 1 71 ? -10.319 3.598 28.238 1.00 96.12 71 ALA A C 1
ATOM 502 O O . ALA A 1 71 ? -10.399 4.553 27.465 1.00 96.12 71 ALA A O 1
ATOM 503 N N . SER A 1 72 ? -10.475 2.344 27.829 1.00 95.38 72 SER A N 1
ATOM 504 C CA . SER A 1 72 ? -10.921 2.028 26.480 1.00 95.38 72 SER A CA 1
ATOM 505 C C . SER A 1 72 ? -11.945 0.907 26.502 1.00 95.38 72 SER A C 1
ATOM 507 O O . SER A 1 72 ? -11.811 -0.060 27.252 1.00 95.38 72 SER A O 1
ATOM 509 N N . VAL A 1 73 ? -12.966 1.034 25.663 1.00 93.94 73 VAL A N 1
ATOM 510 C CA . VAL A 1 73 ? -14.003 0.023 25.469 1.00 93.94 73 VAL A CA 1
ATOM 511 C C . VAL A 1 73 ? -14.257 -0.149 23.979 1.00 93.94 73 VAL A C 1
ATOM 513 O O . VAL A 1 73 ? -14.157 0.799 23.206 1.00 93.94 73 VAL A O 1
ATOM 516 N N . PHE A 1 74 ? -14.551 -1.378 23.565 1.00 92.88 74 PHE A N 1
ATOM 517 C CA . PHE A 1 74 ? -14.942 -1.686 22.195 1.00 92.88 74 PHE A CA 1
ATOM 518 C C . PHE A 1 74 ? -16.316 -2.328 22.217 1.00 92.88 74 PHE A C 1
ATOM 520 O O . PHE A 1 74 ? -16.517 -3.334 22.899 1.00 92.88 74 PHE A O 1
ATOM 527 N N . LEU A 1 75 ? -17.225 -1.754 21.446 1.00 90.38 75 LEU A N 1
ATOM 528 C CA . LEU A 1 75 ? -18.554 -2.282 21.194 1.00 90.38 75 LEU A CA 1
ATOM 529 C C . LEU A 1 75 ? -18.488 -3.027 19.866 1.00 90.38 75 LEU A C 1
ATOM 531 O O . LEU A 1 75 ? -18.005 -2.468 18.894 1.00 90.38 75 LEU A O 1
ATOM 535 N N . ALA A 1 76 ? -18.913 -4.282 19.820 1.00 88.31 76 ALA A N 1
ATOM 536 C CA . ALA A 1 76 ? -18.914 -5.072 18.594 1.00 88.31 76 ALA A CA 1
ATOM 537 C C . ALA A 1 76 ? -20.200 -5.886 18.520 1.00 88.31 76 ALA A C 1
ATOM 539 O O . ALA A 1 76 ? -20.725 -6.304 19.557 1.00 88.31 76 ALA A O 1
ATOM 540 N N . CYS A 1 77 ? -20.678 -6.137 17.309 1.00 84.50 77 CYS A N 1
ATOM 541 C CA . CYS A 1 77 ? -21.838 -6.982 17.066 1.00 84.50 77 CYS A CA 1
ATOM 542 C C . CYS A 1 77 ? -21.490 -8.131 16.114 1.00 84.50 77 CYS A C 1
ATOM 544 O O . CYS A 1 77 ? -20.479 -8.117 15.414 1.00 84.50 77 CYS A O 1
ATOM 546 N N . LEU A 1 78 ? -22.323 -9.174 16.114 1.00 85.12 78 LEU A N 1
ATOM 547 C CA . LEU A 1 78 ? -22.155 -10.292 15.178 1.00 85.12 78 LEU A CA 1
ATOM 548 C C . LEU A 1 78 ? -22.491 -9.898 13.734 1.00 85.12 78 LEU A C 1
ATOM 550 O O . LEU A 1 78 ? -22.013 -10.548 12.810 1.00 85.12 78 LEU A O 1
ATOM 554 N N . ASP A 1 79 ? -23.237 -8.808 13.558 1.00 85.69 79 ASP A N 1
ATOM 555 C CA . ASP A 1 79 ? -23.578 -8.236 12.255 1.00 85.69 79 ASP A CA 1
ATOM 556 C C . ASP A 1 79 ? -22.505 -7.259 11.735 1.00 85.69 79 ASP A C 1
ATOM 558 O O . ASP A 1 79 ? -22.674 -6.656 10.675 1.00 85.69 79 ASP A O 1
ATOM 562 N N . ASP A 1 80 ? -21.387 -7.088 12.455 1.00 89.44 80 ASP A N 1
ATOM 563 C CA . ASP A 1 80 ? -20.299 -6.222 12.004 1.00 89.44 80 ASP A CA 1
ATOM 564 C C . ASP A 1 80 ? -19.712 -6.755 10.682 1.00 89.44 80 ASP A C 1
ATOM 566 O O . ASP A 1 80 ? -19.482 -7.966 10.554 1.00 89.44 80 ASP A O 1
ATOM 570 N N . PRO A 1 81 ? -19.347 -5.879 9.721 1.00 89.56 81 PRO A N 1
ATOM 571 C CA . PRO A 1 81 ? -18.800 -6.297 8.427 1.00 89.56 81 PRO A CA 1
ATOM 572 C C . PRO A 1 81 ? -17.604 -7.250 8.534 1.00 89.56 81 PRO A C 1
ATOM 574 O O . PRO A 1 81 ? -17.458 -8.161 7.725 1.00 89.56 81 PRO A O 1
ATOM 577 N N . LEU A 1 82 ? -16.764 -7.069 9.558 1.00 90.50 82 LEU A N 1
ATOM 578 C CA . LEU A 1 82 ? -15.632 -7.948 9.848 1.00 90.50 82 LEU A CA 1
ATOM 579 C C . LEU A 1 82 ? -16.068 -9.394 10.136 1.00 90.50 82 LEU A C 1
ATOM 581 O O . LEU A 1 82 ? -15.423 -10.340 9.684 1.00 90.50 82 LEU A O 1
ATOM 585 N N . VAL A 1 83 ? -17.131 -9.564 10.923 1.00 89.88 83 VAL A N 1
ATOM 586 C CA . VAL A 1 83 ? -17.643 -10.875 11.332 1.00 89.88 83 VAL A CA 1
ATOM 587 C C . VAL A 1 83 ? -18.347 -11.535 10.153 1.00 89.88 83 VAL A C 1
ATOM 589 O O . VAL A 1 83 ? -18.019 -12.671 9.811 1.00 89.88 83 VAL A O 1
ATOM 592 N N . LEU A 1 84 ? -19.224 -10.788 9.476 1.00 88.69 84 LEU A N 1
ATOM 593 C CA . LEU A 1 84 ? -19.971 -11.265 8.312 1.00 88.69 84 LEU A CA 1
ATOM 594 C C . LEU A 1 84 ? -19.062 -11.663 7.141 1.00 88.69 84 LEU A C 1
ATOM 596 O O . LEU A 1 84 ? -19.347 -12.636 6.446 1.00 88.69 84 LEU A O 1
ATOM 600 N N . ALA A 1 85 ? -17.947 -10.953 6.934 1.00 87.38 85 ALA A N 1
ATOM 601 C CA . ALA A 1 85 ? -16.959 -11.310 5.917 1.00 87.38 85 ALA A CA 1
ATOM 602 C C . ALA A 1 85 ? -16.227 -12.628 6.229 1.00 87.38 85 ALA A C 1
ATOM 604 O O . ALA A 1 85 ? -15.806 -13.326 5.307 1.00 87.38 85 ALA A O 1
ATOM 605 N N . CYS A 1 86 ? -16.067 -12.969 7.512 1.00 87.75 86 CYS A N 1
ATOM 606 C CA . CYS A 1 86 ? -15.427 -14.210 7.940 1.00 87.75 86 CYS A CA 1
ATOM 607 C C . CYS A 1 86 ? -16.376 -15.410 7.823 1.00 87.75 86 CYS A C 1
ATOM 609 O O . CYS A 1 86 ? -15.986 -16.459 7.305 1.00 87.75 86 CYS A O 1
ATOM 611 N N . ASP A 1 87 ? -17.585 -15.274 8.364 1.00 84.19 87 ASP A N 1
ATOM 612 C CA . ASP A 1 87 ? -18.635 -16.285 8.297 1.00 84.19 87 ASP A CA 1
ATOM 613 C C . ASP A 1 87 ? -20.001 -15.619 8.560 1.00 84.19 87 ASP A C 1
ATOM 615 O O . ASP A 1 87 ? -20.279 -15.215 9.691 1.00 84.19 87 ASP A O 1
ATOM 619 N N . PRO A 1 88 ? -20.880 -15.502 7.551 1.00 80.50 88 PRO A N 1
ATOM 620 C CA . PRO A 1 88 ? -22.199 -14.900 7.733 1.00 80.50 88 PRO A CA 1
ATOM 621 C C . PRO A 1 88 ? -23.167 -15.809 8.506 1.00 80.50 88 PRO A C 1
ATOM 623 O O . PRO A 1 88 ? -24.270 -15.390 8.839 1.00 80.50 88 PRO A O 1
ATOM 626 N N . THR A 1 89 ? -22.789 -17.063 8.769 1.00 80.81 89 THR A N 1
ATOM 627 C CA . THR A 1 89 ? -23.644 -18.074 9.404 1.00 80.81 89 THR A CA 1
ATOM 628 C C . THR A 1 89 ? -23.366 -18.260 10.890 1.00 80.81 89 THR A C 1
ATOM 630 O O . THR A 1 89 ? -23.905 -19.193 11.493 1.00 80.81 89 THR A O 1
ATOM 633 N N . TYR A 1 90 ? -22.557 -17.382 11.504 1.00 76.38 90 TYR A N 1
ATOM 634 C CA . TYR A 1 90 ? -22.291 -17.459 12.939 1.00 76.38 90 TYR A CA 1
ATOM 635 C C . TYR A 1 90 ? -23.607 -17.573 13.718 1.00 76.38 90 TYR A C 1
ATOM 637 O O . TYR A 1 90 ? -24.492 -16.726 13.573 1.00 76.38 90 TYR A O 1
ATOM 645 N N . PRO A 1 91 ? -23.762 -18.615 14.555 1.00 68.69 91 PRO A N 1
ATOM 646 C CA . PRO A 1 91 ? -25.015 -18.838 15.247 1.00 68.69 91 PRO A CA 1
ATOM 647 C C . PRO A 1 91 ? -25.252 -17.683 16.215 1.00 68.69 91 PRO A C 1
ATOM 649 O O . PRO A 1 91 ? -24.485 -17.491 17.163 1.00 68.69 91 PRO A O 1
ATOM 652 N N . LEU A 1 92 ? -26.327 -16.926 15.986 1.00 65.06 92 LEU A N 1
ATOM 653 C CA . LEU A 1 92 ? -26.747 -15.875 16.902 1.00 65.06 92 LEU A CA 1
ATOM 654 C C . LEU A 1 92 ? -27.070 -16.519 18.261 1.00 65.06 92 LEU A C 1
ATOM 656 O O . LEU A 1 92 ? -27.935 -17.402 18.331 1.00 65.06 92 LEU A O 1
ATOM 660 N N . PRO A 1 93 ? -26.392 -16.127 19.354 1.00 62.91 93 PRO A N 1
ATOM 661 C CA . PRO A 1 93 ? -26.777 -16.587 20.674 1.00 62.91 93 PRO A CA 1
ATOM 662 C C . PRO A 1 93 ? -28.189 -16.065 20.960 1.00 62.91 93 PRO A C 1
ATOM 664 O O . PRO A 1 93 ? -28.416 -14.862 21.036 1.00 62.91 93 PRO A O 1
ATOM 667 N N . ARG A 1 94 ? -29.157 -16.974 21.117 1.00 59.78 94 ARG A N 1
ATOM 668 C CA . ARG A 1 94 ? -30.521 -16.637 21.550 1.00 59.78 94 ARG A CA 1
ATOM 669 C C . ARG A 1 94 ? -30.542 -16.317 23.041 1.00 59.78 94 ARG A C 1
ATOM 671 O O . ARG A 1 94 ? -31.068 -17.107 23.814 1.00 59.78 94 ARG A O 1
ATOM 678 N N . ILE A 1 95 ? -29.944 -15.206 23.453 1.00 62.09 95 ILE A N 1
ATOM 679 C CA . ILE A 1 95 ? -30.154 -14.646 24.792 1.00 62.09 95 ILE A CA 1
ATOM 680 C C . ILE A 1 95 ? -30.093 -13.129 24.666 1.00 62.09 95 ILE A C 1
ATOM 682 O O . ILE A 1 95 ? -29.037 -12.516 24.800 1.00 62.09 95 ILE A O 1
ATOM 686 N N . VAL A 1 96 ? -31.243 -12.550 24.347 1.00 56.41 96 VAL A N 1
ATOM 687 C CA . VAL A 1 96 ? -31.461 -11.109 24.341 1.00 56.41 96 VAL A CA 1
ATOM 688 C C . VAL A 1 96 ? -32.688 -10.886 25.213 1.00 56.41 96 VAL A C 1
ATOM 690 O O . VAL A 1 96 ? -33.712 -11.540 24.993 1.00 56.41 96 VAL A O 1
ATOM 693 N N . SER A 1 97 ? -32.581 -10.038 26.237 1.00 62.31 97 SER A N 1
ATOM 694 C CA . SER A 1 97 ? -33.764 -9.599 26.983 1.00 62.31 97 SER A CA 1
ATOM 695 C C . SER A 1 97 ? -34.740 -8.884 26.034 1.00 62.31 97 SER A C 1
ATOM 697 O O . SER A 1 97 ? -34.373 -8.495 24.924 1.00 62.31 9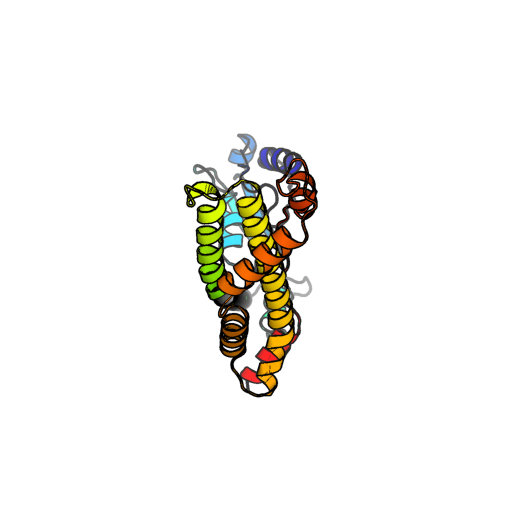7 SER A O 1
ATOM 699 N N . SER A 1 98 ? -35.984 -8.653 26.456 1.00 61.44 98 SER A N 1
ATOM 700 C CA . SER A 1 98 ? -36.942 -7.833 25.690 1.00 61.44 98 SER A CA 1
ATOM 701 C C . SER A 1 98 ? -36.430 -6.417 25.374 1.00 61.44 98 SER A C 1
ATOM 703 O O . SER A 1 98 ? -36.982 -5.753 24.503 1.00 61.44 98 SER A O 1
ATOM 705 N N . GLU A 1 99 ? -35.373 -5.973 26.060 1.00 61.28 99 GLU A N 1
ATOM 706 C CA . GLU A 1 99 ? -34.741 -4.657 25.935 1.00 61.28 99 GLU A CA 1
ATOM 707 C C . GLU A 1 99 ? -33.434 -4.679 25.121 1.00 61.28 99 GLU A C 1
ATOM 709 O O . GLU A 1 99 ? -32.787 -3.646 24.973 1.00 61.28 99 GLU A O 1
ATOM 714 N N . GLY A 1 100 ? -33.019 -5.829 24.577 1.00 59.38 100 GLY A N 1
ATOM 715 C CA . GLY A 1 100 ? -31.813 -5.898 23.742 1.00 59.38 100 GLY A CA 1
ATOM 716 C C . GLY A 1 100 ? -30.516 -6.241 24.485 1.00 59.38 100 GLY A C 1
ATOM 717 O O . GLY A 1 100 ? -29.463 -6.322 23.854 1.00 59.38 100 GLY A O 1
ATOM 718 N N . LEU A 1 101 ? -30.553 -6.450 25.807 1.00 61.50 101 LEU A N 1
ATOM 719 C CA . LEU A 1 101 ? -29.349 -6.660 26.617 1.00 61.50 101 LEU A CA 1
ATOM 720 C C . LEU A 1 101 ? -28.927 -8.137 26.651 1.00 61.50 101 LEU A C 1
ATOM 722 O O . LEU A 1 101 ? -29.731 -9.034 26.919 1.00 61.50 101 LEU A O 1
ATOM 726 N N . VAL A 1 102 ? -27.635 -8.382 26.411 1.00 60.56 102 VAL A N 1
ATOM 727 C CA . VAL A 1 102 ? -26.991 -9.690 26.606 1.00 60.56 102 VAL A CA 1
ATOM 728 C C . VAL A 1 102 ? -26.470 -9.756 28.042 1.00 60.56 102 VAL A C 1
ATOM 730 O O . VAL A 1 102 ? -25.323 -9.411 28.319 1.00 60.56 102 VAL A O 1
ATOM 733 N N . GLU A 1 103 ? -27.326 -10.177 28.968 1.00 62.00 103 GLU A N 1
ATOM 734 C CA . GLU A 1 103 ? -26.978 -10.314 30.394 1.00 62.00 103 GLU A CA 1
ATOM 735 C C . GLU A 1 103 ? -26.157 -11.582 30.687 1.00 62.00 103 GLU A C 1
ATOM 737 O O . GLU A 1 103 ? -25.480 -11.682 31.712 1.00 62.00 103 GLU A O 1
ATOM 742 N N . ASP A 1 104 ? -26.161 -12.554 29.767 1.00 70.38 104 ASP A N 1
ATOM 743 C CA . ASP A 1 104 ? -25.380 -13.779 29.918 1.00 70.38 104 ASP A CA 1
ATOM 744 C C . ASP A 1 104 ? -23.888 -13.539 29.620 1.00 70.38 104 ASP A C 1
ATOM 746 O O . ASP A 1 104 ? -23.433 -13.464 28.472 1.00 70.38 104 ASP A O 1
ATOM 750 N N . VAL A 1 105 ? -23.093 -13.499 30.690 1.00 68.56 105 VAL A N 1
ATOM 751 C CA . VAL A 1 105 ? -21.625 -13.423 30.655 1.00 68.56 105 VAL A CA 1
ATOM 752 C C . VAL A 1 105 ? -21.012 -14.542 29.798 1.00 68.56 105 VAL A C 1
ATOM 754 O O . VAL A 1 105 ? -19.994 -14.325 29.132 1.00 68.56 105 VAL A O 1
ATOM 757 N N . ALA A 1 106 ? -21.600 -15.743 29.773 1.00 69.25 106 ALA A N 1
ATOM 758 C CA . ALA A 1 106 ? -21.113 -16.852 28.956 1.00 69.25 106 ALA A CA 1
ATOM 759 C C . ALA A 1 106 ? -21.392 -16.630 27.461 1.00 69.25 106 ALA A C 1
ATOM 761 O O . ALA A 1 106 ? -20.518 -16.917 26.631 1.00 69.25 106 ALA A O 1
ATOM 762 N N . ALA A 1 107 ? -22.558 -16.079 27.111 1.00 70.56 107 ALA A N 1
ATOM 763 C CA . ALA A 1 107 ? -22.870 -15.636 25.753 1.00 70.56 107 ALA A CA 1
ATOM 764 C C . ALA A 1 107 ? -21.909 -14.529 25.296 1.00 70.56 107 ALA A C 1
ATOM 766 O O . ALA A 1 107 ? -21.322 -14.642 24.217 1.00 70.56 107 ALA A O 1
ATOM 767 N N . ASN A 1 108 ? -21.624 -13.542 26.150 1.00 75.81 108 ASN A N 1
ATOM 768 C CA . ASN A 1 108 ? -20.670 -12.477 25.834 1.00 75.81 108 ASN A CA 1
ATOM 769 C C . ASN A 1 108 ? -19.244 -13.027 25.575 1.00 75.81 108 ASN A C 1
ATOM 771 O O . ASN A 1 108 ? -18.589 -12.673 24.590 1.00 75.81 108 ASN A O 1
ATOM 775 N N . ARG A 1 109 ? -18.779 -14.013 26.362 1.00 80.50 109 ARG A N 1
ATOM 776 C CA . ARG A 1 109 ? -17.494 -14.701 26.095 1.00 80.50 109 ARG A CA 1
ATOM 777 C C . ARG A 1 109 ? -17.477 -15.483 24.780 1.00 80.50 109 ARG A C 1
ATOM 779 O 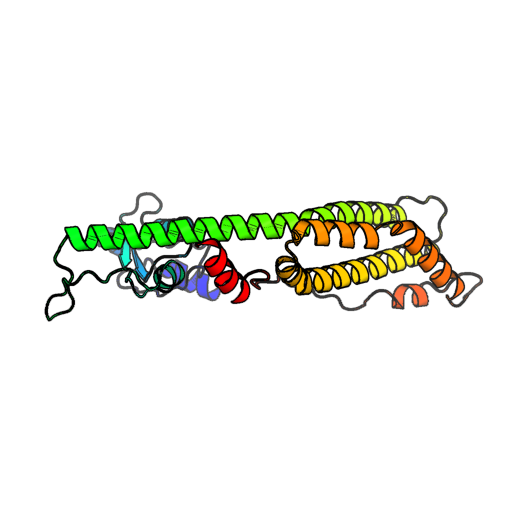O . ARG A 1 109 ? -16.401 -15.702 24.221 1.00 80.50 109 ARG A O 1
ATOM 786 N N . LYS A 1 110 ? -18.619 -15.987 24.301 1.00 80.81 110 LYS A N 1
ATOM 787 C CA . LYS A 1 110 ? -18.712 -16.646 22.985 1.00 80.81 110 LYS A CA 1
ATOM 788 C C . LYS A 1 110 ? -18.608 -15.613 21.863 1.00 80.81 110 LYS A C 1
ATOM 790 O O . LYS A 1 110 ? -17.766 -15.790 20.988 1.00 80.81 110 LYS A O 1
ATOM 795 N N . VAL A 1 111 ? -19.365 -14.517 21.944 1.00 81.94 111 VAL A N 1
ATOM 796 C CA . VAL A 1 111 ? -19.314 -13.411 20.968 1.00 81.94 111 VAL A CA 1
ATOM 797 C C . VAL A 1 111 ? -17.903 -12.831 20.879 1.00 81.94 111 VAL A C 1
ATOM 799 O O . VAL A 1 111 ? -17.337 -12.744 19.793 1.00 81.94 111 VAL A O 1
ATOM 802 N N . THR A 1 112 ? -17.268 -12.561 22.022 1.00 86.12 112 THR A N 1
ATOM 803 C CA . THR A 1 112 ? -15.877 -12.080 22.068 1.00 86.12 112 THR A CA 1
ATOM 804 C C . THR A 1 112 ? -14.912 -13.027 21.340 1.00 86.12 112 THR A C 1
ATOM 806 O O . THR A 1 112 ? -14.015 -12.578 20.627 1.00 86.12 112 THR A O 1
ATOM 809 N N . ARG A 1 113 ? -15.096 -14.352 21.470 1.00 88.56 113 ARG A N 1
ATOM 810 C CA . ARG A 1 113 ? -14.265 -15.347 20.769 1.00 88.56 113 ARG A CA 1
ATOM 811 C C . ARG A 1 113 ? -14.499 -15.355 19.261 1.00 88.56 113 ARG A C 1
ATOM 813 O O . ARG A 1 113 ? -13.523 -15.493 18.525 1.00 88.56 113 ARG A O 1
ATOM 820 N N . VAL A 1 114 ? -15.750 -15.212 18.825 1.00 89.19 114 VAL A N 1
ATOM 821 C CA . VAL A 1 114 ? -16.129 -15.119 17.406 1.00 89.19 114 VAL A CA 1
ATOM 822 C C . VAL A 1 114 ? -15.478 -13.897 16.767 1.00 89.19 114 VAL A C 1
ATOM 824 O O . VAL A 1 114 ? -14.743 -14.029 15.792 1.00 89.19 114 VAL A O 1
ATOM 827 N N . VAL A 1 115 ? -15.640 -12.728 17.384 1.00 90.62 115 VAL A N 1
ATOM 828 C CA . VAL A 1 115 ? -15.049 -11.474 16.903 1.00 90.62 115 VAL A CA 1
ATOM 829 C C . VAL A 1 115 ? -13.517 -11.564 16.849 1.00 90.62 115 VAL A C 1
ATOM 831 O O . VAL A 1 115 ? -12.902 -11.209 15.844 1.00 90.62 115 VAL A O 1
ATOM 834 N N . ALA A 1 116 ? -12.881 -12.121 17.886 1.00 91.38 116 ALA A N 1
ATOM 835 C CA . ALA A 1 116 ? -11.432 -12.319 17.897 1.00 91.38 116 ALA A CA 1
ATOM 836 C C . ALA A 1 116 ? -10.956 -13.322 16.828 1.00 91.38 116 ALA A C 1
ATOM 838 O O . ALA A 1 116 ? -9.846 -13.194 16.311 1.00 91.38 116 ALA A O 1
ATOM 839 N N . HIS A 1 117 ? -11.759 -14.340 16.501 1.00 92.00 117 HIS A N 1
ATOM 840 C CA . HIS A 1 117 ? -11.463 -15.252 15.396 1.00 92.00 117 HIS A CA 1
ATOM 841 C C . HIS A 1 117 ? -11.559 -14.533 14.048 1.00 92.00 117 HIS A C 1
ATOM 843 O O . HIS A 1 117 ? -10.617 -14.634 13.265 1.00 92.00 117 HIS A O 1
ATOM 849 N N . ALA A 1 118 ? -12.618 -13.752 13.819 1.00 92.31 118 ALA A N 1
ATOM 850 C CA . ALA A 1 118 ? -12.785 -12.963 12.601 1.00 92.31 118 ALA A CA 1
ATOM 851 C C . ALA A 1 118 ? -11.606 -11.996 12.372 1.00 92.31 118 ALA A C 1
ATOM 853 O O . ALA A 1 118 ? -11.047 -11.967 11.276 1.00 92.31 118 ALA A O 1
ATOM 854 N N . GLN A 1 119 ? -11.135 -11.298 13.418 1.00 94.12 119 GLN A N 1
ATOM 855 C CA . GLN A 1 119 ? -9.913 -10.479 13.338 1.00 94.12 119 GLN A CA 1
ATOM 856 C C . GLN A 1 119 ? -8.681 -11.297 12.931 1.00 94.12 119 GLN A C 1
ATOM 858 O O . GLN A 1 119 ? -7.934 -10.879 12.052 1.00 94.12 119 GLN A O 1
ATOM 863 N N . ARG A 1 120 ? -8.461 -12.481 13.524 1.00 94.00 120 ARG A N 1
ATOM 864 C CA . ARG A 1 120 ? -7.308 -13.335 13.174 1.00 94.00 120 ARG A CA 1
ATOM 865 C C . ARG A 1 120 ? -7.357 -13.833 11.732 1.00 94.00 120 ARG A C 1
ATOM 867 O O . ARG A 1 120 ? -6.305 -13.917 11.097 1.00 94.00 120 ARG A O 1
ATOM 874 N N . VAL A 1 121 ? -8.547 -14.182 11.239 1.00 91.12 121 VAL A N 1
ATOM 875 C CA . VAL A 1 121 ? -8.757 -14.591 9.843 1.00 91.12 121 VAL A CA 1
ATOM 876 C C . VAL A 1 121 ? -8.436 -13.424 8.915 1.00 91.12 121 VAL A C 1
ATOM 878 O O . VAL A 1 121 ? -7.581 -13.578 8.048 1.00 91.12 121 VAL A O 1
ATOM 881 N N . SER A 1 122 ? -9.015 -12.249 9.168 1.00 91.31 122 SER A N 1
ATOM 882 C CA . SER A 1 122 ? -8.742 -11.018 8.417 1.00 91.31 122 SER A CA 1
ATOM 883 C C . SER A 1 122 ? -7.248 -10.654 8.406 1.00 91.31 122 SER A C 1
ATOM 885 O O . SER A 1 122 ? -6.669 -10.431 7.343 1.00 91.31 122 SER A O 1
ATOM 887 N N . ASP A 1 123 ? -6.568 -10.677 9.558 1.00 90.25 123 ASP A N 1
ATOM 888 C CA . ASP A 1 123 ? -5.118 -10.446 9.639 1.00 90.25 123 ASP A CA 1
ATOM 889 C C . ASP A 1 123 ? -4.320 -11.466 8.804 1.00 90.25 123 ASP A C 1
ATOM 891 O O . ASP A 1 123 ? -3.294 -11.128 8.203 1.00 90.25 123 ASP A O 1
ATOM 895 N N . GLY A 1 124 ? -4.773 -12.723 8.772 1.00 88.75 124 GLY A N 1
ATOM 896 C CA . GLY A 1 124 ? -4.207 -13.784 7.943 1.00 88.75 124 GLY A CA 1
ATOM 897 C C . GLY A 1 124 ? -4.369 -13.511 6.451 1.00 88.75 124 GLY A C 1
ATOM 898 O O . GLY A 1 124 ? -3.378 -13.555 5.721 1.00 88.75 124 GLY A O 1
ATOM 899 N N . GLU A 1 125 ? -5.581 -13.165 6.018 1.00 86.62 125 GLU A N 1
ATOM 900 C CA . GLU A 1 125 ? -5.874 -12.784 4.634 1.00 86.62 125 GLU A CA 1
ATOM 901 C C . GLU A 1 125 ? -5.021 -11.587 4.205 1.00 86.62 125 GLU A C 1
ATOM 903 O O . GLU A 1 125 ? -4.317 -11.659 3.201 1.00 86.62 125 GLU A O 1
ATOM 908 N N . GLN A 1 126 ? -4.967 -10.523 5.012 1.00 85.31 126 GLN A N 1
ATOM 909 C CA . GLN A 1 126 ? -4.143 -9.353 4.707 1.00 85.31 126 GLN A CA 1
ATOM 910 C C . GLN A 1 126 ? -2.646 -9.676 4.629 1.00 85.31 126 GLN A C 1
ATOM 912 O O . GLN A 1 126 ? -1.933 -9.094 3.810 1.00 85.31 126 GLN A O 1
ATOM 917 N N . ARG A 1 127 ? -2.131 -10.582 5.474 1.00 88.12 127 ARG A N 1
ATOM 918 C CA . ARG A 1 127 ? -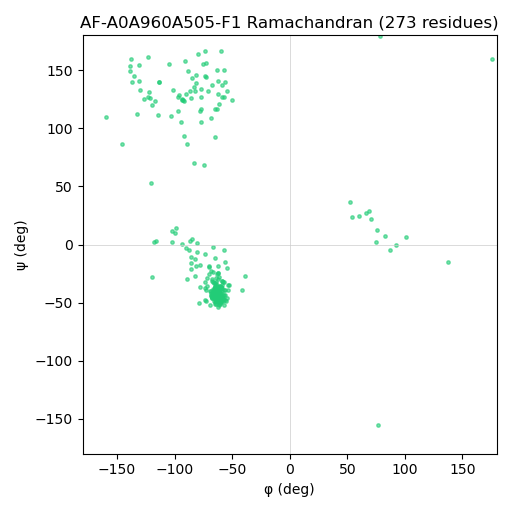0.743 -11.064 5.351 1.00 88.12 127 ARG A CA 1
ATOM 919 C C . ARG A 1 127 ? -0.526 -11.792 4.026 1.00 88.12 127 ARG A C 1
ATOM 921 O O . ARG A 1 127 ? 0.490 -11.539 3.384 1.00 88.12 127 ARG A O 1
ATOM 928 N N . GLY A 1 128 ? -1.466 -12.647 3.625 1.00 86.06 128 GLY A N 1
ATOM 929 C CA . GLY A 1 128 ? -1.436 -13.347 2.341 1.00 86.06 128 GLY A CA 1
ATOM 930 C C . GLY A 1 128 ? -1.420 -12.378 1.160 1.00 86.06 128 GLY A C 1
ATOM 931 O O . GLY A 1 128 ? -0.520 -12.447 0.328 1.00 86.06 128 GLY A O 1
ATOM 932 N N . LEU A 1 129 ? -2.333 -11.403 1.151 1.00 85.12 129 LEU A N 1
ATOM 933 C CA . LEU A 1 129 ? -2.396 -10.356 0.127 1.00 85.12 129 LEU A CA 1
ATOM 934 C C . LEU A 1 129 ? -1.097 -9.548 0.054 1.00 85.12 129 LEU A C 1
ATOM 936 O O . LEU A 1 129 ? -0.547 -9.358 -1.025 1.00 85.12 129 LEU A O 1
ATOM 940 N N . ARG A 1 130 ? -0.540 -9.126 1.199 1.00 87.31 130 ARG A N 1
ATOM 941 C CA . ARG A 1 130 ? 0.759 -8.429 1.231 1.00 87.31 130 ARG A CA 1
ATOM 942 C C . ARG A 1 130 ? 1.888 -9.278 0.652 1.00 87.31 130 ARG A C 1
ATOM 944 O O . ARG A 1 130 ? 2.739 -8.751 -0.063 1.00 87.31 130 ARG A O 1
ATOM 951 N N . TRP A 1 131 ? 1.911 -10.571 0.965 1.00 89.56 131 TRP A N 1
ATOM 952 C CA . TRP A 1 131 ? 2.902 -11.496 0.423 1.00 89.56 131 TRP A CA 1
ATOM 953 C C . TRP A 1 131 ? 2.753 -11.660 -1.095 1.00 89.56 131 TRP A C 1
ATOM 955 O O . TRP A 1 131 ? 3.754 -11.573 -1.806 1.00 89.56 131 TRP A O 1
ATOM 965 N N . LEU A 1 132 ? 1.522 -11.806 -1.597 1.00 85.75 132 LEU A N 1
ATOM 966 C CA . LEU A 1 132 ? 1.224 -11.874 -3.030 1.00 85.75 132 LEU A CA 1
ATOM 967 C C . LEU A 1 132 ? 1.623 -10.583 -3.753 1.00 85.75 132 LEU A C 1
ATOM 969 O O . LEU A 1 132 ? 2.366 -10.642 -4.730 1.00 85.75 132 LEU A O 1
ATOM 973 N N . SER A 1 133 ? 1.233 -9.411 -3.241 1.00 87.62 133 SER A N 1
ATOM 974 C CA . SER A 1 133 ? 1.658 -8.118 -3.796 1.00 87.62 133 SER A CA 1
ATOM 975 C C . SER A 1 133 ? 3.181 -7.997 -3.856 1.00 87.62 133 SER A C 1
ATOM 977 O O . SER A 1 133 ? 3.741 -7.556 -4.860 1.00 87.62 133 SER A O 1
ATOM 979 N N . TRP A 1 134 ? 3.877 -8.419 -2.794 1.00 91.69 134 TRP A N 1
ATOM 980 C CA . TRP A 1 134 ? 5.338 -8.430 -2.775 1.00 91.69 134 TRP A CA 1
ATOM 981 C C . TRP A 1 134 ? 5.919 -9.377 -3.830 1.00 91.69 134 TRP A C 1
ATOM 983 O O . TRP A 1 134 ? 6.900 -9.011 -4.482 1.00 91.69 134 TRP A O 1
ATOM 993 N N . ARG A 1 135 ? 5.321 -10.562 -4.003 1.00 90.38 135 ARG A N 1
ATOM 994 C CA . ARG A 1 135 ? 5.724 -11.569 -4.990 1.00 90.38 135 ARG A CA 1
ATOM 995 C C . ARG A 1 135 ? 5.594 -11.049 -6.416 1.00 90.38 135 ARG A C 1
ATOM 997 O O . ARG A 1 135 ? 6.606 -11.005 -7.110 1.00 90.38 135 ARG A O 1
ATOM 1004 N N . TYR A 1 136 ? 4.419 -10.553 -6.800 1.00 89.12 136 TYR A N 1
ATOM 1005 C CA . TYR A 1 136 ? 4.195 -9.944 -8.116 1.00 89.12 136 TYR A CA 1
ATOM 1006 C C . TYR A 1 136 ? 5.156 -8.774 -8.382 1.00 89.12 136 TYR A C 1
ATOM 1008 O O . TYR A 1 136 ? 5.705 -8.639 -9.472 1.00 89.12 136 TYR A O 1
ATOM 1016 N N . GLY A 1 137 ? 5.438 -7.953 -7.366 1.00 92.38 137 GLY A N 1
ATOM 1017 C CA . GLY A 1 137 ? 6.380 -6.840 -7.488 1.00 92.38 137 GLY A CA 1
ATOM 1018 C C . GLY A 1 137 ? 7.862 -7.219 -7.386 1.00 92.38 137 GLY A C 1
ATOM 1019 O O . GLY A 1 137 ? 8.717 -6.344 -7.513 1.00 92.38 137 GLY A O 1
ATOM 1020 N N . ARG A 1 138 ? 8.228 -8.470 -7.077 1.00 95.25 138 ARG A N 1
ATOM 1021 C CA . ARG A 1 138 ? 9.632 -8.851 -6.835 1.00 95.25 138 ARG A CA 1
ATOM 1022 C C . ARG A 1 138 ? 10.454 -8.803 -8.119 1.00 95.25 138 ARG A C 1
ATOM 1024 O O . ARG A 1 138 ? 11.495 -8.154 -8.132 1.00 95.25 138 ARG A O 1
ATOM 1031 N N . LEU A 1 139 ? 9.980 -9.462 -9.176 1.00 95.19 139 LEU A N 1
ATOM 1032 C CA . LEU A 1 139 ? 10.674 -9.502 -10.463 1.00 95.19 139 LEU A CA 1
ATOM 1033 C C . LEU A 1 139 ? 10.792 -8.099 -11.070 1.00 95.19 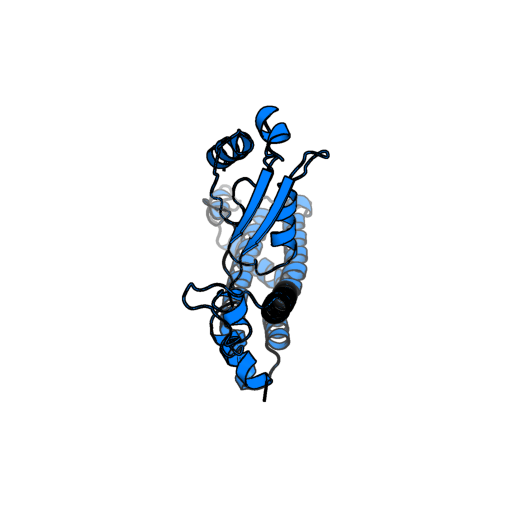139 LEU A C 1
ATOM 1035 O O . LEU A 1 139 ? 11.884 -7.694 -11.455 1.00 95.19 139 LEU A O 1
ATOM 1039 N N . LEU A 1 140 ? 9.701 -7.326 -11.057 1.00 96.19 140 LEU A N 1
ATOM 1040 C CA . LEU A 1 140 ? 9.694 -5.947 -11.555 1.00 96.19 140 LEU A CA 1
ATOM 1041 C C . LEU A 1 140 ? 10.684 -5.048 -10.806 1.00 96.19 140 LEU A C 1
ATOM 1043 O O . LEU A 1 140 ? 11.308 -4.195 -11.420 1.00 96.19 140 LEU A O 1
ATOM 1047 N N . ARG A 1 141 ? 10.868 -5.240 -9.492 1.00 96.75 141 ARG A N 1
ATOM 1048 C CA . ARG A 1 141 ? 11.882 -4.496 -8.728 1.00 96.75 141 ARG A CA 1
ATOM 1049 C C . ARG A 1 141 ? 13.303 -4.847 -9.158 1.00 96.75 141 ARG A C 1
ATOM 1051 O O . ARG A 1 141 ? 14.077 -3.932 -9.388 1.00 96.75 141 ARG A O 1
ATOM 1058 N N . LEU A 1 142 ? 13.612 -6.134 -9.331 1.00 96.88 142 LEU A N 1
ATOM 1059 C CA . LEU A 1 142 ? 14.924 -6.565 -9.832 1.00 96.88 142 LEU A CA 1
ATOM 1060 C C . LEU A 1 142 ? 15.210 -5.990 -11.227 1.00 96.88 142 LEU A C 1
ATOM 1062 O O . LEU A 1 142 ? 16.293 -5.473 -11.478 1.00 96.88 142 LEU A O 1
ATOM 1066 N N . GLN A 1 143 ? 14.219 -6.040 -12.119 1.00 97.62 143 GLN A N 1
ATOM 1067 C CA . GLN A 1 143 ? 14.314 -5.462 -13.461 1.00 97.62 143 GLN A CA 1
ATOM 1068 C C . GLN A 1 143 ? 14.487 -3.942 -13.410 1.00 97.62 143 GLN A C 1
ATOM 1070 O O . GLN A 1 143 ? 15.318 -3.398 -14.129 1.00 97.62 143 GLN A O 1
ATOM 1075 N N . ARG A 1 144 ? 13.741 -3.255 -12.538 1.00 97.94 144 ARG A N 1
ATOM 1076 C CA . ARG A 1 144 ? 13.857 -1.809 -12.341 1.00 97.94 144 ARG A CA 1
ATOM 1077 C C . ARG A 1 144 ? 15.260 -1.418 -11.901 1.00 97.94 144 ARG A C 1
ATOM 1079 O O . ARG A 1 144 ? 15.779 -0.443 -12.421 1.00 97.94 144 ARG A O 1
ATOM 1086 N N . ASP A 1 145 ? 15.860 -2.151 -10.969 1.00 97.88 145 ASP A N 1
ATOM 1087 C CA . ASP A 1 145 ? 17.210 -1.840 -10.495 1.00 97.88 145 ASP A CA 1
ATOM 1088 C C . ASP A 1 145 ? 18.218 -1.924 -11.658 1.00 97.88 145 ASP A C 1
ATOM 1090 O O . ASP A 1 145 ? 19.013 -1.009 -11.840 1.00 97.88 145 ASP A O 1
ATOM 1094 N N . HIS A 1 146 ? 18.094 -2.933 -12.529 1.00 96.69 146 HIS A N 1
ATOM 1095 C CA . HIS A 1 146 ? 18.897 -3.044 -13.753 1.00 96.69 146 HIS A CA 1
ATOM 1096 C C . HIS A 1 146 ? 18.647 -1.896 -14.750 1.00 96.69 146 HIS A C 1
ATOM 1098 O O . HIS A 1 146 ? 19.596 -1.334 -15.294 1.00 96.69 146 HIS A O 1
ATOM 1104 N N . VAL A 1 147 ? 17.385 -1.498 -14.955 1.00 96.88 147 VAL A N 1
ATOM 1105 C CA . VAL A 1 147 ? 17.033 -0.338 -15.795 1.00 96.88 147 VAL A CA 1
ATOM 1106 C C . VAL A 1 147 ? 17.627 0.957 -15.236 1.00 96.88 147 VAL A C 1
ATOM 1108 O O . VAL A 1 147 ? 18.164 1.761 -15.994 1.00 96.88 147 VAL A O 1
ATOM 1111 N N . LEU A 1 148 ? 17.558 1.164 -13.919 1.00 95.81 148 LEU A N 1
ATOM 1112 C CA . LEU A 1 148 ? 18.111 2.349 -13.267 1.00 95.81 148 LEU A CA 1
ATOM 1113 C C . LEU A 1 148 ? 19.636 2.398 -13.378 1.00 95.81 148 LEU A C 1
ATOM 1115 O O . LEU A 1 148 ? 20.171 3.476 -13.610 1.00 95.81 148 LEU A O 1
ATOM 1119 N N . THR A 1 149 ? 20.324 1.257 -13.278 1.00 94.88 149 THR A N 1
ATOM 1120 C CA . THR A 1 149 ? 21.770 1.183 -13.526 1.00 94.88 149 THR A CA 1
ATOM 1121 C C . THR A 1 149 ? 22.114 1.604 -14.953 1.00 94.88 149 THR A C 1
ATOM 1123 O O . THR A 1 149 ? 22.930 2.502 -15.127 1.00 94.88 149 THR A O 1
ATOM 1126 N N . ALA A 1 150 ? 21.446 1.047 -15.967 1.00 92.75 150 ALA A N 1
ATOM 1127 C CA . ALA A 1 150 ? 21.688 1.433 -17.360 1.00 92.75 150 ALA A CA 1
ATOM 1128 C C . ALA A 1 150 ? 21.391 2.924 -17.612 1.00 92.75 150 ALA A C 1
ATOM 1130 O O . ALA A 1 150 ? 22.126 3.616 -18.314 1.00 92.75 150 ALA A O 1
ATOM 1131 N N . ARG A 1 151 ? 20.331 3.453 -16.989 1.00 92.25 151 ARG A N 1
ATOM 1132 C CA . ARG A 1 151 ? 19.979 4.876 -17.066 1.00 92.25 151 ARG A CA 1
ATOM 1133 C C . ARG A 1 151 ? 21.051 5.769 -16.433 1.00 92.25 151 ARG A C 1
ATOM 1135 O O . ARG A 1 151 ? 21.387 6.808 -16.997 1.00 92.25 151 ARG A O 1
ATOM 1142 N N . GLU A 1 152 ? 21.596 5.360 -15.290 1.00 91.38 152 GLU A N 1
ATOM 1143 C CA . GLU A 1 152 ? 22.704 6.050 -14.622 1.00 91.38 152 GLU A CA 1
ATOM 1144 C C . GLU A 1 152 ? 23.981 6.019 -15.474 1.00 91.38 152 GLU A C 1
ATOM 1146 O O . GLU A 1 152 ? 24.684 7.024 -15.566 1.00 91.38 152 GLU A O 1
ATOM 1151 N N . GLU A 1 153 ? 24.259 4.912 -16.166 1.00 88.38 153 GLU A N 1
ATOM 1152 C CA . GLU A 1 153 ? 25.382 4.799 -17.105 1.00 88.38 153 GLU A CA 1
ATOM 1153 C C . GLU A 1 153 ? 25.228 5.732 -18.318 1.00 88.38 153 GLU A C 1
ATOM 1155 O O . GLU A 1 153 ? 26.209 6.342 -18.747 1.00 88.38 153 GLU A O 1
ATOM 1160 N N . CYS A 1 154 ? 24.014 5.930 -18.846 1.00 85.19 154 CYS A N 1
ATOM 1161 C CA . CYS A 1 154 ? 23.775 6.943 -19.881 1.00 85.19 154 CYS A CA 1
ATOM 1162 C C . CYS A 1 154 ? 24.068 8.363 -19.363 1.00 85.19 154 CYS A C 1
ATOM 1164 O O . CYS A 1 154 ? 24.696 9.167 -20.061 1.00 85.19 154 CYS A O 1
ATOM 1166 N N . LEU A 1 155 ? 23.650 8.661 -18.128 1.00 84.00 155 LEU A N 1
ATOM 1167 C CA . LEU A 1 155 ? 23.852 9.963 -17.487 1.00 84.00 155 LEU A CA 1
ATOM 1168 C C . LEU A 1 155 ? 25.328 10.241 -17.170 1.00 84.00 155 LEU A C 1
ATOM 1170 O O . LEU A 1 155 ? 25.809 11.344 -17.423 1.00 84.00 155 LEU A O 1
ATOM 1174 N N . THR A 1 156 ? 26.049 9.254 -16.634 1.00 82.12 156 THR A N 1
ATOM 1175 C CA . THR A 1 156 ? 27.369 9.454 -16.006 1.00 82.12 156 THR A CA 1
ATOM 1176 C C . THR A 1 156 ? 28.514 8.689 -16.668 1.00 82.12 156 THR A C 1
ATOM 1178 O O . THR A 1 156 ? 29.662 9.125 -16.598 1.00 82.12 156 THR A O 1
ATOM 1181 N N . GLY A 1 157 ? 28.228 7.554 -17.307 1.00 63.06 157 GLY A N 1
ATOM 1182 C CA . GLY A 1 157 ? 29.202 6.492 -17.566 1.00 63.06 157 GLY A CA 1
ATOM 1183 C C . GLY A 1 157 ? 29.996 6.603 -18.866 1.00 63.06 157 GLY A C 1
ATOM 1184 O O . GLY A 1 157 ? 31.137 6.154 -18.917 1.00 63.06 157 GLY A O 1
ATOM 1185 N N . ALA A 1 158 ? 29.458 7.204 -19.927 1.00 62.06 158 ALA A N 1
ATOM 1186 C CA . ALA A 1 158 ? 30.171 7.202 -21.206 1.00 62.06 158 ALA A CA 1
ATOM 1187 C C . ALA A 1 158 ? 31.065 8.439 -21.379 1.00 62.06 158 ALA A C 1
ATOM 1189 O O . ALA A 1 158 ? 30.610 9.468 -21.875 1.00 62.06 158 ALA A O 1
ATOM 1190 N N . THR A 1 159 ? 32.348 8.370 -21.029 1.00 51.91 159 THR A N 1
ATOM 1191 C CA . THR A 1 159 ? 33.342 9.341 -21.515 1.00 51.91 159 THR A CA 1
ATOM 1192 C C . THR A 1 159 ? 33.477 9.192 -23.037 1.00 51.91 159 THR A C 1
ATOM 1194 O O . THR A 1 159 ? 34.221 8.349 -23.523 1.00 51.91 159 THR A O 1
ATOM 1197 N N . GLY A 1 160 ? 32.711 9.977 -23.806 1.00 57.09 160 GLY A N 1
ATOM 1198 C CA . GLY A 1 160 ? 32.760 9.981 -25.277 1.00 57.09 160 GLY A CA 1
ATOM 1199 C C . GLY A 1 160 ? 31.413 10.030 -26.008 1.00 57.09 160 GLY A C 1
ATOM 1200 O O . GLY A 1 160 ? 31.411 10.357 -27.190 1.00 57.09 160 GLY A O 1
ATOM 1201 N N . LEU A 1 161 ? 30.281 9.760 -25.342 1.00 66.44 161 LEU A N 1
ATOM 1202 C CA . LEU A 1 161 ? 28.958 10.022 -25.932 1.00 66.44 161 LEU A CA 1
ATOM 1203 C C . LEU A 1 161 ? 28.636 11.517 -25.855 1.00 66.44 161 LEU A C 1
ATOM 1205 O O . LEU A 1 161 ? 28.814 12.136 -24.797 1.00 66.44 161 LEU A O 1
ATOM 1209 N N . ASP A 1 162 ? 28.155 12.075 -26.965 1.00 81.81 162 ASP A N 1
ATOM 1210 C CA . ASP A 1 162 ? 27.602 13.425 -26.990 1.00 81.81 162 ASP A CA 1
ATOM 1211 C C . ASP A 1 162 ? 26.220 13.474 -26.314 1.00 81.81 162 ASP A C 1
ATOM 1213 O O . ASP A 1 162 ? 25.601 12.449 -26.008 1.00 81.81 162 ASP A O 1
ATOM 1217 N N . ASP A 1 163 ? 25.746 14.686 -26.030 1.00 86.00 163 ASP A N 1
ATOM 1218 C CA . ASP A 1 163 ? 24.487 14.897 -25.311 1.00 86.00 163 ASP A CA 1
ATOM 1219 C C . ASP A 1 163 ? 23.280 14.319 -26.066 1.00 86.00 163 ASP A C 1
ATOM 1221 O O . ASP A 1 163 ? 22.310 13.887 -25.440 1.00 86.00 163 ASP A O 1
ATOM 1225 N N . ALA A 1 164 ? 23.350 14.247 -27.399 1.00 87.31 164 ALA A N 1
ATOM 1226 C CA . ALA A 1 164 ? 22.295 13.673 -28.223 1.00 87.31 164 ALA A CA 1
ATOM 1227 C C . ALA A 1 164 ? 22.152 12.174 -27.959 1.00 87.31 164 ALA A C 1
ATOM 1229 O O . ALA A 1 164 ? 21.048 11.697 -27.693 1.00 87.31 164 ALA A O 1
ATOM 1230 N N . ALA A 1 165 ? 23.265 11.437 -27.966 1.00 88.12 165 ALA A N 1
ATOM 1231 C CA . ALA A 1 165 ? 23.257 10.003 -27.712 1.00 88.12 165 ALA A CA 1
ATOM 1232 C C . ALA A 1 165 ? 22.804 9.662 -26.285 1.00 88.12 165 ALA A C 1
ATOM 1234 O O . ALA A 1 165 ? 22.067 8.693 -26.089 1.00 88.12 165 ALA A O 1
ATOM 1235 N N . ARG A 1 166 ? 23.170 10.482 -25.288 1.00 88.88 166 ARG A N 1
ATOM 1236 C CA . ARG A 1 166 ? 22.674 10.314 -23.909 1.00 88.88 166 ARG A CA 1
ATOM 1237 C C . ARG A 1 166 ? 21.167 10.510 -23.820 1.00 88.88 166 ARG A C 1
ATOM 1239 O O . ARG A 1 166 ? 20.482 9.673 -23.234 1.00 88.88 166 ARG A O 1
ATOM 1246 N N . LEU A 1 167 ? 20.651 11.592 -24.408 1.00 88.44 167 LEU A N 1
ATOM 1247 C CA . LEU A 1 167 ? 19.218 11.888 -24.411 1.00 88.44 167 LEU A CA 1
ATOM 1248 C C . LEU A 1 167 ? 18.423 10.808 -25.145 1.00 88.44 167 LEU A C 1
ATOM 1250 O O . LEU A 1 167 ? 17.395 10.369 -24.634 1.00 88.44 167 LEU A O 1
ATOM 1254 N N . ALA A 1 168 ? 18.909 10.346 -26.299 1.00 90.50 168 ALA A N 1
ATOM 1255 C CA . ALA A 1 168 ? 18.272 9.274 -27.057 1.00 90.50 168 ALA A CA 1
ATOM 1256 C C . ALA A 1 168 ? 18.247 7.954 -26.269 1.00 90.50 168 ALA A C 1
ATOM 1258 O O . ALA A 1 168 ? 17.195 7.323 -26.175 1.00 90.50 168 ALA A O 1
ATOM 1259 N N . GLY A 1 169 ? 19.366 7.578 -25.637 1.00 91.38 169 GLY A N 1
ATOM 1260 C CA . GLY A 1 169 ? 19.450 6.394 -24.779 1.00 91.38 169 GLY A CA 1
ATOM 1261 C C . GLY A 1 169 ? 18.482 6.455 -23.597 1.00 91.38 169 GLY A C 1
ATOM 1262 O O . GLY A 1 169 ? 17.702 5.529 -23.380 1.00 91.38 169 GLY A O 1
ATOM 1263 N N . MET A 1 170 ? 18.465 7.576 -22.871 1.00 90.56 170 MET A N 1
ATOM 1264 C CA . MET A 1 170 ? 17.529 7.780 -21.763 1.00 90.56 170 MET A CA 1
ATOM 1265 C C . MET A 1 170 ? 16.068 7.718 -22.214 1.00 90.56 170 MET A C 1
ATOM 1267 O O . MET A 1 170 ? 15.268 7.033 -21.581 1.00 90.56 170 MET A O 1
ATOM 1271 N N . ALA A 1 171 ? 15.719 8.408 -23.303 1.00 90.31 171 ALA A N 1
ATOM 1272 C CA . ALA A 1 171 ? 14.354 8.436 -23.818 1.00 90.31 171 ALA A CA 1
ATOM 1273 C C . ALA A 1 171 ? 13.880 7.039 -24.252 1.00 90.31 171 ALA A C 1
ATOM 1275 O O . ALA A 1 171 ? 12.757 6.649 -23.932 1.00 90.31 171 ALA A O 1
ATOM 1276 N N . ALA A 1 172 ? 14.741 6.265 -24.920 1.00 93.19 172 ALA A N 1
ATOM 1277 C CA . ALA A 1 172 ? 14.445 4.894 -25.324 1.00 93.19 172 ALA A CA 1
ATOM 1278 C C . ALA A 1 172 ? 14.230 3.965 -24.117 1.00 93.19 172 ALA A C 1
ATOM 1280 O O . ALA A 1 172 ? 13.240 3.228 -24.064 1.00 93.19 172 ALA A O 1
ATOM 1281 N N . ILE A 1 173 ? 15.116 4.037 -23.116 1.00 94.81 173 ILE A N 1
ATOM 1282 C CA . ILE A 1 173 ? 14.996 3.261 -21.875 1.00 94.81 173 ILE A CA 1
ATOM 1283 C C . ILE A 1 173 ? 13.696 3.613 -21.140 1.00 94.81 173 ILE A C 1
ATOM 1285 O O . ILE A 1 173 ? 12.923 2.712 -20.801 1.00 94.81 173 ILE A O 1
ATOM 1289 N N . ASP A 1 174 ? 13.432 4.904 -20.920 1.00 93.75 174 ASP A N 1
ATOM 1290 C CA . ASP A 1 174 ? 12.263 5.382 -20.174 1.00 93.75 174 ASP A CA 1
ATOM 1291 C C . ASP A 1 174 ? 10.952 5.005 -20.898 1.00 93.75 174 ASP A C 1
ATOM 1293 O O . ASP A 1 174 ? 9.991 4.557 -20.259 1.00 93.75 174 ASP A O 1
ATOM 1297 N N . HIS A 1 175 ? 10.916 5.099 -22.234 1.00 92.69 175 HIS A N 1
ATOM 1298 C CA . HIS A 1 175 ? 9.761 4.692 -23.038 1.00 92.69 175 HIS A CA 1
ATOM 1299 C C . HIS A 1 175 ? 9.497 3.185 -22.946 1.00 92.69 175 HIS A C 1
ATOM 1301 O O . HIS A 1 175 ? 8.383 2.768 -22.611 1.00 92.69 175 HIS A O 1
ATOM 1307 N N . ARG A 1 176 ? 10.520 2.351 -23.175 1.00 95.62 176 ARG A N 1
ATOM 1308 C CA . ARG A 1 176 ? 10.377 0.891 -23.090 1.00 95.62 176 ARG A CA 1
ATOM 1309 C C . ARG A 1 176 ? 10.009 0.425 -21.695 1.00 95.62 176 ARG A C 1
ATOM 1311 O O . ARG A 1 176 ? 9.193 -0.483 -21.555 1.00 95.62 176 ARG A O 1
ATOM 1318 N N . TRP A 1 177 ? 10.594 1.026 -20.663 1.00 97.06 177 TRP A N 1
ATOM 1319 C CA . TRP A 1 177 ? 10.262 0.686 -19.286 1.00 97.06 177 TRP A CA 1
ATOM 1320 C C . TRP A 1 177 ? 8.801 1.014 -18.975 1.00 97.06 177 TRP A C 1
ATOM 1322 O O . TRP A 1 177 ? 8.096 0.193 -18.390 1.00 97.06 177 TRP A O 1
ATOM 1332 N N . SER A 1 178 ? 8.315 2.167 -19.441 1.00 95.06 178 SER A N 1
ATOM 1333 C CA . SER A 1 178 ? 6.909 2.553 -19.301 1.00 95.06 178 SER A CA 1
ATOM 1334 C C . SER A 1 178 ? 5.971 1.564 -20.004 1.00 95.06 178 SER A C 1
ATOM 1336 O O . SER A 1 178 ? 4.991 1.121 -19.404 1.00 95.06 178 SER A O 1
ATOM 1338 N N . ALA A 1 179 ? 6.298 1.145 -21.231 1.00 95.88 179 ALA A N 1
ATOM 1339 C CA . ALA A 1 179 ? 5.538 0.126 -21.958 1.00 95.88 179 ALA A CA 1
ATOM 1340 C C . ALA A 1 179 ? 5.567 -1.245 -21.254 1.00 95.88 179 ALA A C 1
ATOM 1342 O O . ALA A 1 179 ? 4.546 -1.924 -21.165 1.00 95.88 179 ALA A O 1
ATOM 1343 N N . HIS A 1 180 ? 6.715 -1.635 -20.693 1.00 97.62 180 HIS A N 1
ATOM 1344 C CA . HIS A 1 180 ? 6.864 -2.877 -19.927 1.00 97.62 180 HIS A CA 1
ATOM 1345 C C . HIS A 1 180 ? 6.014 -2.881 -18.651 1.00 97.62 180 HIS A C 1
ATOM 1347 O O . HIS A 1 180 ? 5.398 -3.892 -18.320 1.00 97.62 180 HIS A O 1
ATOM 1353 N N . LEU A 1 181 ? 5.934 -1.748 -17.947 1.00 96.44 181 LEU A N 1
ATOM 1354 C CA . LEU A 1 181 ? 5.059 -1.594 -16.783 1.00 96.44 181 LEU A CA 1
ATOM 1355 C C . LEU A 1 181 ? 3.572 -1.637 -17.158 1.00 96.44 181 LEU A C 1
ATOM 1357 O O . LEU A 1 181 ? 2.786 -2.223 -16.412 1.00 96.44 181 LEU A O 1
ATOM 1361 N N . ALA A 1 182 ? 3.192 -1.052 -18.297 1.00 95.06 182 ALA A N 1
ATOM 1362 C CA . ALA A 1 182 ? 1.828 -1.139 -18.816 1.00 95.06 182 ALA A CA 1
ATOM 1363 C C . ALA A 1 182 ? 1.453 -2.594 -19.134 1.00 95.06 182 ALA A C 1
ATOM 1365 O O . ALA A 1 182 ? 0.451 -3.093 -18.626 1.00 95.06 182 ALA A O 1
ATOM 1366 N N . HIS A 1 183 ? 2.324 -3.314 -19.846 1.00 95.62 183 HIS A N 1
ATOM 1367 C CA . HIS A 1 183 ? 2.141 -4.738 -20.115 1.00 95.62 183 HIS A CA 1
ATOM 1368 C C . HIS A 1 183 ? 2.035 -5.556 -18.816 1.00 95.62 183 HIS A C 1
ATOM 1370 O O . HIS A 1 183 ? 1.138 -6.379 -18.672 1.00 95.62 183 HIS A O 1
ATOM 1376 N N . ALA A 1 184 ? 2.877 -5.281 -17.813 1.00 94.50 184 ALA A N 1
ATOM 1377 C CA . ALA A 1 184 ? 2.789 -5.955 -16.517 1.00 94.50 184 ALA A CA 1
ATOM 1378 C C . ALA A 1 184 ? 1.433 -5.750 -15.821 1.00 94.50 184 ALA A C 1
ATOM 1380 O O . ALA A 1 184 ? 0.941 -6.661 -15.149 1.00 94.50 184 ALA A O 1
ATOM 1381 N N . ALA A 1 185 ? 0.832 -4.564 -15.955 1.00 91.69 185 ALA A N 1
ATOM 1382 C CA . ALA A 1 185 ? -0.488 -4.281 -15.408 1.00 91.69 185 ALA A CA 1
ATOM 1383 C C . ALA A 1 185 ? -1.580 -5.092 -16.123 1.00 91.69 185 ALA A C 1
ATOM 1385 O O . ALA A 1 185 ? -2.387 -5.723 -15.441 1.00 91.69 185 ALA A O 1
ATOM 1386 N N . GLU A 1 186 ? -1.543 -5.144 -17.457 1.00 91.25 186 GLU A N 1
ATOM 1387 C CA . GLU A 1 186 ? -2.471 -5.927 -18.286 1.00 91.25 186 GLU A CA 1
ATOM 1388 C C . GLU A 1 186 ? -2.385 -7.428 -17.979 1.00 91.25 186 GLU A C 1
ATOM 1390 O O . GLU A 1 186 ? -3.400 -8.079 -17.719 1.00 91.25 186 GLU A O 1
ATOM 1395 N N . VAL A 1 187 ? -1.166 -7.983 -17.929 1.00 90.88 187 VAL A N 1
ATOM 1396 C CA . VAL A 1 187 ? -0.951 -9.399 -17.599 1.00 90.88 187 VAL A CA 1
ATOM 1397 C C . VAL A 1 187 ? -1.508 -9.696 -16.214 1.00 90.88 187 VAL A C 1
ATOM 1399 O O . VAL A 1 187 ? -2.250 -10.660 -16.043 1.00 90.88 187 VAL A O 1
ATOM 1402 N N . ARG A 1 188 ? -1.209 -8.852 -15.218 1.00 88.25 188 ARG A N 1
ATOM 1403 C CA . ARG A 1 188 ? -1.710 -9.036 -13.850 1.00 88.25 188 ARG A CA 1
ATOM 1404 C C . ARG A 1 188 ? -3.237 -8.998 -13.779 1.00 88.25 188 ARG A C 1
ATOM 1406 O O . ARG A 1 188 ? -3.812 -9.751 -12.998 1.00 88.25 188 ARG A O 1
ATOM 1413 N N . GLU A 1 189 ? -3.892 -8.150 -14.566 1.00 86.00 189 GLU A N 1
ATOM 1414 C CA . GLU A 1 189 ? -5.353 -8.085 -14.610 1.00 86.00 189 GLU A CA 1
ATOM 1415 C C . GLU A 1 189 ? -5.959 -9.376 -15.178 1.00 86.00 189 GLU A C 1
ATOM 1417 O O . GLU A 1 189 ? -6.933 -9.877 -14.627 1.00 86.00 189 GLU A O 1
ATOM 1422 N N . GLY A 1 190 ? -5.347 -9.989 -16.197 1.00 84.06 190 GLY A N 1
ATOM 1423 C CA . GLY A 1 190 ? -5.838 -11.232 -16.809 1.00 84.06 190 GLY A CA 1
ATOM 1424 C C . GLY A 1 190 ? -5.394 -12.538 -16.132 1.00 84.06 190 GLY A C 1
ATOM 1425 O O . GLY A 1 190 ? -6.043 -13.574 -16.303 1.00 84.06 190 GLY A O 1
ATOM 1426 N N . ILE A 1 191 ? -4.307 -12.528 -15.351 1.00 81.56 191 ILE A N 1
ATOM 1427 C CA . ILE A 1 191 ? -3.636 -13.762 -14.899 1.00 81.56 191 ILE A CA 1
ATOM 1428 C C . ILE A 1 191 ? -4.479 -14.614 -13.942 1.00 81.56 191 ILE A C 1
ATOM 1430 O O . ILE A 1 191 ? -4.304 -15.830 -13.874 1.00 81.56 191 ILE A O 1
ATOM 1434 N N . HIS A 1 192 ? -5.440 -14.011 -13.238 1.00 74.00 192 HIS A N 1
ATOM 1435 C CA . HIS A 1 192 ? -6.315 -14.727 -12.307 1.00 74.00 192 HIS A CA 1
ATOM 1436 C C . HIS A 1 192 ? -7.174 -15.805 -13.000 1.00 74.00 192 HIS A C 1
ATOM 1438 O O . HIS A 1 192 ? -7.535 -16.800 -12.374 1.00 74.00 192 HIS A O 1
ATOM 1444 N N . LEU A 1 193 ? -7.437 -15.672 -14.307 1.00 79.00 193 LEU A N 1
ATOM 1445 C CA . LEU A 1 193 ? -8.171 -16.670 -15.093 1.00 79.00 193 LEU A CA 1
ATOM 1446 C C . LEU A 1 193 ? -7.378 -17.972 -15.309 1.00 79.00 193 LEU A C 1
ATOM 1448 O O . LEU A 1 193 ? -7.977 -19.012 -15.578 1.00 79.00 193 LEU A O 1
ATOM 1452 N N . ARG A 1 194 ? -6.048 -17.960 -15.133 1.00 77.31 194 ARG A N 1
ATOM 1453 C CA . ARG A 1 194 ? -5.182 -19.151 -15.259 1.00 77.31 194 ARG A CA 1
ATOM 1454 C C . ARG A 1 194 ? -5.507 -20.238 -14.237 1.00 77.31 194 ARG A C 1
ATOM 1456 O O . ARG A 1 194 ? -5.320 -21.423 -14.513 1.00 77.31 194 ARG A O 1
ATOM 1463 N N . VAL A 1 195 ? -6.100 -19.850 -13.104 1.00 72.56 195 VAL A N 1
ATOM 1464 C CA . VAL A 1 195 ? -6.590 -20.786 -12.081 1.00 72.56 195 VAL A CA 1
ATOM 1465 C C . VAL A 1 195 ? -7.600 -21.781 -12.669 1.00 72.56 195 VAL A C 1
ATOM 1467 O O . VAL A 1 195 ? -7.615 -22.943 -12.264 1.00 72.56 195 VAL A O 1
ATOM 1470 N N . LEU A 1 196 ? -8.397 -21.378 -13.669 1.00 74.62 196 LEU A N 1
ATOM 1471 C CA . LEU A 1 196 ? -9.378 -22.250 -14.333 1.00 74.62 196 LEU A CA 1
ATOM 1472 C C . LEU A 1 196 ? -8.727 -23.437 -15.056 1.00 74.62 196 LEU A C 1
ATOM 1474 O O . LEU A 1 196 ? -9.356 -24.481 -15.219 1.00 74.62 196 LEU A O 1
ATOM 1478 N N . VAL A 1 197 ? -7.461 -23.294 -15.451 1.00 82.25 197 VAL A N 1
ATOM 1479 C CA . VAL A 1 197 ? -6.677 -24.319 -16.154 1.00 82.25 197 VAL A CA 1
ATOM 1480 C C . VAL A 1 197 ? -5.698 -25.024 -15.201 1.00 82.25 197 VAL A C 1
ATOM 1482 O O . VAL A 1 197 ? -4.857 -25.802 -15.633 1.00 82.25 197 VAL A O 1
ATOM 1485 N N . ARG A 1 198 ? -5.832 -24.812 -13.880 1.00 81.62 198 ARG A N 1
ATOM 1486 C CA . ARG A 1 198 ? -4.964 -25.385 -12.830 1.00 81.62 198 ARG A CA 1
ATOM 1487 C C . ARG A 1 198 ? -3.483 -24.999 -12.946 1.00 81.62 198 ARG A C 1
ATOM 1489 O O . ARG A 1 198 ? -2.623 -25.709 -12.428 1.00 81.62 198 ARG A O 1
ATOM 1496 N N . GLU A 1 199 ? -3.191 -23.871 -13.581 1.00 82.25 199 GLU A N 1
ATOM 1497 C CA . GLU A 1 199 ? -1.858 -23.267 -13.566 1.00 82.25 199 GLU A CA 1
ATOM 1498 C C . GLU A 1 199 ? -1.723 -22.330 -12.359 1.00 82.25 199 GLU A C 1
ATOM 1500 O O . GLU A 1 199 ? -2.708 -21.738 -11.910 1.00 82.25 199 GLU A O 1
ATOM 1505 N N . ASP A 1 200 ? -0.504 -22.193 -11.829 1.00 85.88 200 ASP A N 1
ATOM 1506 C CA . ASP A 1 200 ? -0.202 -21.206 -10.790 1.00 85.88 200 ASP A CA 1
ATOM 1507 C C . ASP A 1 200 ? -0.069 -19.814 -11.444 1.00 85.88 200 ASP A C 1
ATOM 1509 O O . ASP A 1 200 ? 0.867 -19.600 -12.227 1.00 85.88 200 ASP A O 1
ATOM 1513 N N . PRO A 1 201 ? -0.964 -18.850 -11.139 1.00 89.25 201 PRO A N 1
ATOM 1514 C CA . PRO A 1 201 ? -0.935 -17.528 -11.761 1.00 89.25 201 PRO A CA 1
ATOM 1515 C C . PRO A 1 201 ? 0.375 -16.776 -11.532 1.00 89.25 201 PRO A C 1
ATOM 1517 O O . PRO A 1 201 ? 0.832 -16.054 -12.414 1.00 89.25 201 PRO A O 1
ATOM 1520 N N . LEU A 1 202 ? 1.005 -16.945 -10.366 1.00 88.62 202 LEU A N 1
ATOM 1521 C CA . LEU A 1 202 ? 2.250 -16.254 -10.051 1.00 88.62 202 LEU A CA 1
ATOM 1522 C C . LEU A 1 202 ? 3.392 -16.774 -10.926 1.00 88.62 202 LEU A C 1
ATOM 1524 O O . LEU A 1 202 ? 4.187 -15.981 -11.426 1.00 88.62 202 LEU A O 1
ATOM 1528 N N . VAL A 1 203 ? 3.464 -18.091 -11.127 1.00 89.94 203 VAL A N 1
ATOM 1529 C CA . VAL A 1 203 ? 4.498 -18.706 -11.971 1.00 89.94 203 VAL A CA 1
ATOM 1530 C C . VAL A 1 203 ? 4.341 -18.268 -13.424 1.00 89.94 203 VAL A C 1
ATOM 1532 O O . VAL A 1 203 ? 5.334 -17.920 -14.066 1.00 89.94 203 VAL A O 1
ATOM 1535 N N . GLU A 1 204 ? 3.112 -18.252 -13.943 1.00 90.94 204 GLU A N 1
ATOM 1536 C CA . GLU A 1 204 ? 2.863 -17.803 -15.315 1.00 90.94 204 GLU A CA 1
ATOM 1537 C C . GLU A 1 204 ? 3.141 -16.307 -15.487 1.00 90.94 204 GLU A C 1
ATOM 1539 O O . GLU A 1 204 ? 3.799 -15.930 -16.456 1.00 90.94 204 GLU A O 1
ATOM 1544 N N . PHE A 1 205 ? 2.761 -15.470 -14.515 1.00 92.94 205 PHE A N 1
ATOM 1545 C CA . PHE A 1 205 ? 3.131 -14.053 -14.506 1.00 92.94 205 PHE A CA 1
ATOM 1546 C C . PHE A 1 205 ? 4.652 -13.865 -14.543 1.00 92.94 205 PHE A C 1
ATOM 1548 O O . PHE A 1 205 ? 5.167 -13.139 -15.392 1.00 92.94 205 PHE A O 1
ATOM 1555 N N . GLU A 1 206 ? 5.396 -14.526 -13.646 1.00 93.88 206 GLU A N 1
ATOM 1556 C CA . GLU A 1 206 ? 6.860 -14.416 -13.600 1.00 93.88 206 GLU A CA 1
ATOM 1557 C C . GLU A 1 206 ? 7.490 -14.861 -14.930 1.00 93.88 206 GLU A C 1
ATOM 1559 O O . GLU A 1 206 ? 8.412 -14.213 -15.428 1.00 93.88 206 GLU A O 1
ATOM 1564 N N . ARG A 1 207 ? 6.967 -15.927 -15.543 1.00 94.56 207 ARG A N 1
ATOM 1565 C CA . ARG A 1 207 ? 7.442 -16.447 -16.828 1.00 94.56 207 ARG A CA 1
ATOM 1566 C C . ARG A 1 207 ? 7.167 -15.489 -17.986 1.00 94.56 207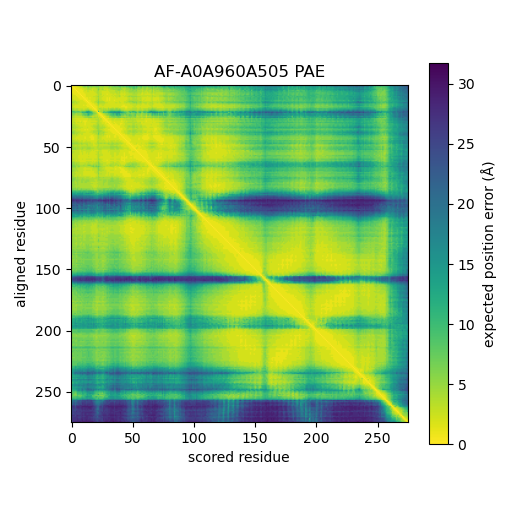 ARG A C 1
ATOM 1568 O O . ARG A 1 207 ? 8.055 -15.269 -18.809 1.00 94.56 207 ARG A O 1
ATOM 1575 N N . GLU A 1 208 ? 5.960 -14.944 -18.074 1.00 95.44 208 GLU A N 1
ATOM 1576 C CA . GLU A 1 208 ? 5.572 -13.992 -19.116 1.00 95.44 208 GLU A CA 1
ATOM 1577 C C 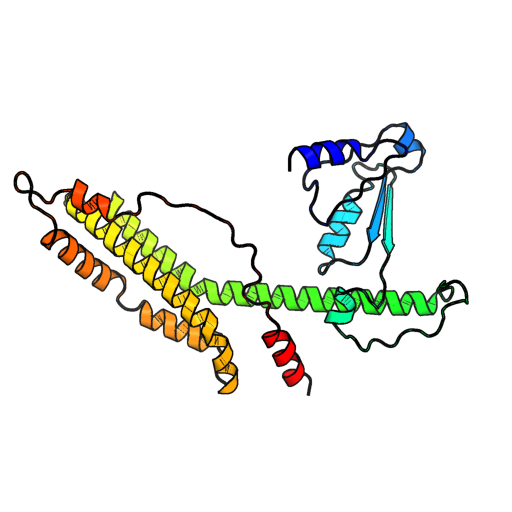. GLU A 1 208 ? 6.390 -12.703 -19.009 1.00 95.44 208 GLU A C 1
ATOM 1579 O O . GLU A 1 208 ? 7.042 -12.302 -19.975 1.00 95.44 208 GLU A O 1
ATOM 1584 N N . MET A 1 209 ? 6.491 -12.137 -17.805 1.00 96.88 209 MET A N 1
ATOM 1585 C CA . MET A 1 209 ? 7.274 -10.925 -17.572 1.00 96.88 209 MET A CA 1
ATOM 1586 C C . MET A 1 209 ? 8.777 -11.129 -17.790 1.00 96.88 209 MET A C 1
ATOM 1588 O O . MET A 1 209 ? 9.461 -10.211 -18.247 1.00 96.88 209 MET A O 1
ATOM 1592 N N . ALA A 1 210 ? 9.316 -12.316 -17.489 1.00 97.00 210 ALA A N 1
ATOM 1593 C CA . ALA A 1 210 ? 10.707 -12.644 -17.793 1.00 97.00 210 ALA A CA 1
ATOM 1594 C C . ALA A 1 210 ? 10.960 -12.708 -19.307 1.00 97.00 210 ALA A C 1
ATOM 1596 O O . ALA A 1 210 ? 11.969 -12.187 -19.779 1.00 97.00 210 ALA A O 1
ATOM 1597 N N . ARG A 1 211 ? 10.034 -13.299 -20.075 1.00 97.25 211 ARG A N 1
ATOM 1598 C CA . ARG A 1 211 ? 10.119 -13.339 -21.543 1.00 97.25 211 ARG A CA 1
ATOM 1599 C C . ARG A 1 211 ? 10.026 -11.944 -22.152 1.00 97.25 211 ARG A C 1
ATOM 1601 O O . ARG A 1 211 ? 10.857 -11.613 -22.989 1.00 97.25 211 ARG A O 1
ATOM 1608 N N . ALA A 1 212 ? 9.070 -11.126 -21.710 1.00 96.81 212 ALA A N 1
ATOM 1609 C CA . ALA A 1 212 ? 8.899 -9.756 -22.199 1.00 96.81 212 ALA A CA 1
ATOM 1610 C C . ALA A 1 212 ? 10.149 -8.888 -21.952 1.00 96.81 212 ALA A C 1
ATOM 1612 O O . ALA A 1 212 ? 10.538 -8.077 -22.794 1.00 96.81 212 ALA A O 1
ATOM 1613 N N . TYR A 1 213 ? 10.822 -9.103 -20.818 1.00 98.06 213 TYR A N 1
ATOM 1614 C CA . TYR A 1 213 ? 12.032 -8.369 -20.448 1.00 98.06 213 TYR A CA 1
ATOM 1615 C C . TYR A 1 213 ? 13.319 -8.894 -21.109 1.00 98.06 213 TYR A C 1
ATOM 1617 O O . TYR A 1 213 ? 14.328 -8.192 -21.143 1.00 98.06 213 TYR A O 1
ATOM 1625 N N . ALA A 1 214 ? 13.338 -10.120 -21.635 1.00 97.25 214 ALA A N 1
ATOM 1626 C CA . ALA A 1 214 ? 14.543 -10.691 -22.238 1.00 97.25 214 ALA A CA 1
ATOM 1627 C C . ALA A 1 214 ? 15.040 -9.811 -23.399 1.00 97.25 214 ALA A C 1
ATOM 1629 O O . ALA A 1 214 ? 14.255 -9.497 -24.288 1.00 97.25 214 ALA A O 1
ATOM 1630 N N . GLY A 1 215 ? 16.313 -9.396 -23.395 1.00 96.88 215 GLY A N 1
ATOM 1631 C CA . GLY A 1 215 ? 16.884 -8.486 -24.406 1.00 96.88 215 GLY A CA 1
ATOM 1632 C C . GLY A 1 215 ? 16.377 -7.037 -24.326 1.00 96.88 215 GLY A C 1
ATOM 1633 O O . GLY A 1 215 ? 16.393 -6.326 -25.326 1.00 96.88 215 GLY A O 1
ATOM 1634 N N . PHE A 1 216 ? 15.862 -6.603 -23.168 1.00 98.06 216 PHE A N 1
ATOM 1635 C CA . PHE A 1 216 ? 15.306 -5.257 -22.986 1.00 98.06 216 PHE A CA 1
ATOM 1636 C C . PHE A 1 216 ? 16.293 -4.142 -23.363 1.00 98.06 216 PHE A C 1
ATOM 1638 O O . PHE A 1 216 ? 15.915 -3.238 -24.105 1.00 98.06 216 PHE A O 1
ATOM 1645 N N . LEU A 1 217 ? 17.536 -4.206 -22.868 1.00 96.25 217 LEU A N 1
ATOM 1646 C CA . LEU A 1 217 ? 18.533 -3.155 -23.103 1.00 96.25 217 LEU A CA 1
ATOM 1647 C C . LEU A 1 217 ? 19.045 -3.139 -24.544 1.00 96.25 217 LEU A C 1
ATOM 1649 O O . LEU A 1 217 ? 19.235 -2.057 -25.085 1.00 96.25 217 LEU A O 1
ATOM 1653 N N . ASP A 1 218 ? 19.192 -4.301 -25.182 1.00 97.12 218 ASP A N 1
ATOM 1654 C CA . ASP A 1 218 ? 19.609 -4.380 -26.588 1.00 97.12 218 ASP A CA 1
ATOM 1655 C C . ASP A 1 218 ? 18.607 -3.640 -27.478 1.00 97.12 218 ASP A C 1
ATOM 1657 O O . ASP A 1 218 ? 18.968 -2.744 -28.238 1.00 97.12 218 ASP A O 1
ATOM 1661 N N . ARG A 1 219 ? 17.315 -3.924 -27.282 1.00 97.75 219 ARG A N 1
ATOM 1662 C CA . ARG A 1 219 ? 16.246 -3.234 -28.005 1.00 97.75 219 ARG A CA 1
ATOM 1663 C C . ARG A 1 219 ? 16.113 -1.760 -27.624 1.00 97.75 219 ARG A C 1
ATOM 1665 O O . ARG A 1 219 ? 15.704 -0.954 -28.449 1.00 97.75 219 ARG A O 1
ATOM 1672 N N . ALA A 1 220 ? 16.427 -1.386 -26.383 1.00 95.94 220 ALA A N 1
ATOM 1673 C CA . ALA A 1 220 ? 16.493 0.026 -26.005 1.00 95.94 220 ALA A CA 1
ATOM 1674 C C . ALA A 1 220 ? 17.632 0.744 -26.749 1.00 95.94 220 ALA A C 1
ATOM 1676 O O . ALA A 1 220 ? 17.466 1.889 -27.157 1.00 95.94 220 ALA A O 1
ATOM 1677 N N . GLY A 1 221 ? 18.760 0.065 -26.971 1.00 94.94 221 GLY A N 1
ATOM 1678 C CA . GLY A 1 221 ? 19.850 0.559 -27.809 1.00 94.94 221 GLY A CA 1
ATOM 1679 C C . GLY A 1 221 ? 19.431 0.735 -29.269 1.00 94.94 221 GLY A C 1
ATOM 1680 O O . GLY A 1 221 ? 19.697 1.782 -29.851 1.00 94.94 221 GLY A O 1
ATOM 1681 N N . GLU A 1 222 ? 18.726 -0.244 -29.841 1.00 97.00 222 GLU A N 1
ATOM 1682 C CA . GLU A 1 222 ? 18.160 -0.152 -31.198 1.00 97.00 222 GLU A CA 1
ATOM 1683 C C . GLU A 1 222 ? 17.205 1.046 -31.337 1.00 97.00 222 GLU A C 1
ATOM 1685 O O . GLU A 1 222 ? 17.344 1.845 -32.264 1.00 97.00 222 GLU A O 1
ATOM 1690 N N . ASP A 1 223 ? 16.287 1.224 -30.381 1.00 95.25 223 ASP A N 1
ATOM 1691 C CA . ASP A 1 223 ? 15.373 2.370 -30.352 1.00 95.25 223 ASP A CA 1
ATOM 1692 C C . ASP A 1 223 ? 16.138 3.702 -30.231 1.00 95.25 223 ASP A C 1
ATOM 1694 O O . ASP A 1 223 ? 15.774 4.686 -30.872 1.00 95.25 223 ASP A O 1
ATOM 1698 N N . ALA A 1 224 ? 17.210 3.751 -29.434 1.00 93.19 224 ALA A N 1
ATOM 1699 C CA . ALA A 1 224 ? 18.036 4.947 -29.284 1.00 93.19 224 ALA A CA 1
ATOM 1700 C C . ALA A 1 224 ? 18.754 5.320 -30.590 1.00 93.19 224 ALA A C 1
ATOM 1702 O O . ALA A 1 224 ? 18.785 6.494 -30.956 1.00 93.19 224 ALA A O 1
ATOM 1703 N N . VAL A 1 225 ? 19.290 4.334 -31.317 1.00 93.81 225 VAL A N 1
ATOM 1704 C CA . VAL A 1 225 ? 19.888 4.552 -32.645 1.00 93.81 225 VAL A CA 1
ATOM 1705 C C . VAL A 1 225 ? 18.835 5.073 -33.620 1.00 93.81 225 VAL A C 1
ATOM 1707 O O . VAL A 1 225 ? 19.064 6.093 -34.266 1.00 93.81 225 VAL A O 1
ATOM 1710 N N . ALA A 1 226 ? 17.653 4.454 -33.660 1.00 93.56 226 ALA A N 1
ATOM 1711 C CA . ALA A 1 226 ? 16.560 4.906 -34.518 1.00 93.56 226 ALA A CA 1
ATOM 1712 C C . ALA A 1 226 ? 16.115 6.346 -34.194 1.00 93.56 226 ALA A C 1
ATOM 1714 O O . ALA A 1 226 ? 15.829 7.132 -35.098 1.00 93.56 226 ALA A O 1
ATOM 1715 N N . LEU A 1 227 ? 16.090 6.724 -32.909 1.00 91.06 227 LEU A N 1
ATOM 1716 C CA . LEU A 1 227 ? 15.801 8.096 -32.482 1.00 91.06 227 LEU A CA 1
ATOM 1717 C C . LEU A 1 227 ? 16.861 9.092 -32.968 1.00 91.06 227 LEU A C 1
ATOM 1719 O O . LEU A 1 227 ? 16.505 10.194 -33.383 1.00 91.06 227 LEU A O 1
ATOM 1723 N N . LEU A 1 228 ? 18.143 8.719 -32.928 1.00 90.81 228 LEU A N 1
ATOM 1724 C CA . LEU A 1 228 ? 19.238 9.561 -33.416 1.00 90.81 228 LEU A CA 1
ATOM 1725 C C . LEU A 1 228 ? 19.195 9.732 -34.935 1.00 90.81 228 LEU A C 1
ATOM 1727 O O . LEU A 1 228 ? 19.361 10.847 -35.421 1.00 90.81 228 LEU A O 1
ATOM 1731 N N . GLU A 1 229 ? 18.938 8.657 -35.678 1.00 91.06 229 GLU A N 1
ATOM 1732 C CA . GLU A 1 229 ? 18.826 8.693 -37.141 1.00 91.06 229 GLU A CA 1
ATOM 1733 C C . GLU A 1 229 ? 17.641 9.544 -37.615 1.00 91.06 229 GLU A C 1
ATOM 1735 O O . GLU A 1 229 ? 17.721 10.209 -38.648 1.00 91.06 229 GLU A O 1
ATOM 1740 N N . ALA A 1 230 ? 16.546 9.554 -36.851 1.00 90.00 230 ALA A N 1
ATOM 1741 C CA . ALA A 1 230 ? 15.360 10.350 -37.150 1.00 90.00 230 ALA A CA 1
ATOM 1742 C C . ALA A 1 230 ? 15.464 11.819 -36.695 1.00 90.00 230 ALA A C 1
ATOM 1744 O O . ALA A 1 230 ? 14.611 12.635 -37.061 1.00 90.00 230 ALA A O 1
ATOM 1745 N N . ALA A 1 231 ? 16.459 12.173 -35.877 1.00 89.44 231 ALA A N 1
ATOM 1746 C CA . ALA A 1 231 ? 16.593 13.519 -35.336 1.00 89.44 231 ALA A CA 1
ATOM 1747 C C . ALA A 1 231 ? 17.017 14.519 -36.432 1.00 89.44 231 ALA A C 1
ATOM 1749 O O . ALA A 1 231 ? 17.984 14.268 -37.156 1.00 89.44 231 ALA A O 1
ATOM 1750 N N . PRO A 1 232 ? 16.349 15.684 -36.552 1.00 89.56 232 PRO A N 1
ATOM 1751 C CA . PRO A 1 232 ? 16.799 16.746 -37.443 1.00 89.56 232 PRO A CA 1
ATOM 1752 C C . PRO A 1 232 ? 18.237 17.156 -37.126 1.00 89.56 232 PRO A C 1
ATOM 1754 O O . PRO A 1 232 ? 18.605 17.278 -35.960 1.00 89.56 232 PRO A O 1
ATOM 1757 N N . ILE A 1 233 ? 19.039 17.403 -38.159 1.00 90.00 233 ILE A N 1
ATOM 1758 C CA . ILE A 1 233 ? 20.416 17.871 -37.996 1.00 90.00 233 ILE A CA 1
ATOM 1759 C C . ILE A 1 233 ? 20.442 19.402 -38.037 1.00 90.00 233 ILE A C 1
ATOM 1761 O O . ILE A 1 233 ? 20.014 20.006 -39.020 1.00 90.00 233 ILE A O 1
ATOM 1765 N N . VAL A 1 234 ? 20.986 20.022 -36.991 1.00 85.69 234 VAL A N 1
ATOM 1766 C CA . VAL A 1 234 ? 21.226 21.467 -36.874 1.00 85.69 234 VAL A CA 1
ATOM 1767 C C . VAL A 1 234 ? 22.714 21.669 -36.594 1.00 85.69 234 VAL A C 1
ATOM 1769 O O . VAL A 1 234 ? 23.279 21.026 -35.715 1.00 85.69 234 VAL A O 1
ATOM 1772 N N . ASP A 1 235 ? 23.380 22.505 -37.391 1.00 84.62 235 ASP A N 1
ATOM 1773 C CA . ASP A 1 235 ? 24.826 22.772 -37.288 1.00 84.62 235 ASP A CA 1
ATOM 1774 C C . ASP A 1 235 ? 25.708 21.505 -37.283 1.00 84.62 235 ASP A C 1
ATOM 1776 O O . ASP A 1 235 ? 26.731 21.415 -36.602 1.00 84.62 235 ASP A O 1
ATOM 1780 N N . GLY A 1 236 ? 25.303 20.496 -38.061 1.00 81.94 236 GLY A N 1
ATOM 1781 C CA . GLY A 1 236 ? 26.031 19.231 -38.191 1.00 81.94 236 GLY A CA 1
ATOM 1782 C C . GLY A 1 236 ? 25.888 18.284 -36.995 1.00 81.94 236 GLY A C 1
ATOM 1783 O O . GLY A 1 236 ? 26.639 17.314 -36.915 1.00 81.94 236 GLY A O 1
ATOM 1784 N N . ARG A 1 237 ? 24.945 18.540 -36.077 1.00 83.94 237 ARG A N 1
ATOM 1785 C CA . ARG A 1 237 ? 24.633 17.677 -34.927 1.00 83.94 237 ARG A CA 1
ATOM 1786 C C . ARG A 1 237 ? 23.128 17.408 -34.812 1.00 83.94 237 ARG A C 1
ATOM 1788 O O . ARG A 1 237 ? 22.341 18.228 -35.280 1.00 83.94 237 ARG A O 1
ATOM 1795 N N . PRO A 1 238 ? 22.707 16.293 -34.192 1.00 85.69 238 PRO A N 1
ATOM 1796 C CA . PRO A 1 238 ? 21.297 16.063 -33.890 1.00 85.69 238 PRO A CA 1
ATOM 1797 C C . PRO A 1 238 ? 20.705 17.168 -33.004 1.00 85.69 238 PRO A C 1
ATOM 1799 O O . PRO A 1 238 ? 21.324 17.593 -32.026 1.00 85.69 238 PRO A O 1
ATOM 1802 N N . ASP A 1 239 ? 19.492 17.611 -33.329 1.00 87.94 239 ASP A N 1
ATOM 1803 C CA . ASP A 1 239 ? 18.756 18.609 -32.559 1.00 87.94 239 ASP A CA 1
ATOM 1804 C C . ASP A 1 239 ? 18.319 18.046 -31.197 1.00 87.94 239 ASP A C 1
ATOM 1806 O O . ASP A 1 239 ? 17.401 17.225 -31.079 1.00 87.94 239 ASP A O 1
ATOM 1810 N N . LEU A 1 240 ? 18.965 18.540 -30.141 1.00 83.62 240 LEU A N 1
ATOM 1811 C CA . LEU A 1 240 ? 18.669 18.174 -28.759 1.00 83.62 240 LEU A CA 1
ATOM 1812 C C . LEU A 1 240 ? 17.261 18.601 -28.333 1.00 83.62 240 LEU A C 1
ATOM 1814 O O . LEU A 1 240 ? 16.641 17.909 -27.531 1.00 83.62 240 LEU A O 1
ATOM 1818 N N . GLY A 1 241 ? 16.739 19.712 -28.862 1.00 83.69 241 GLY A N 1
ATOM 1819 C CA . GLY A 1 241 ? 15.384 20.178 -28.568 1.00 83.69 241 GLY A CA 1
ATOM 1820 C C . GLY A 1 241 ? 14.341 19.218 -29.127 1.00 83.69 241 GLY A C 1
ATOM 1821 O O . GLY A 1 241 ? 13.383 18.856 -28.437 1.00 83.69 241 GLY A O 1
ATOM 1822 N N . ALA A 1 242 ? 14.571 18.721 -30.344 1.00 83.75 242 ALA A N 1
ATOM 1823 C CA . ALA A 1 242 ? 13.761 17.658 -30.905 1.00 83.75 242 ALA A CA 1
ATOM 1824 C C . ALA A 1 242 ? 13.859 16.375 -30.059 1.00 83.75 242 ALA A C 1
ATOM 1826 O O . ALA A 1 242 ? 12.826 15.800 -29.716 1.00 83.75 242 ALA A O 1
ATOM 1827 N N . LEU A 1 243 ? 15.041 15.918 -29.663 1.00 83.62 243 LEU A N 1
ATOM 1828 C CA . LEU A 1 243 ? 15.145 14.714 -28.825 1.00 83.62 243 LEU A CA 1
ATOM 1829 C C . LEU A 1 243 ? 14.471 14.903 -27.452 1.00 83.62 243 LEU A C 1
ATOM 1831 O O . LEU A 1 243 ? 13.707 14.045 -27.012 1.00 83.62 243 LEU A O 1
ATOM 1835 N N . ALA A 1 244 ? 14.646 16.061 -26.817 1.00 80.44 244 ALA A N 1
ATOM 1836 C CA . ALA A 1 244 ? 14.054 16.379 -25.519 1.00 80.44 244 ALA A CA 1
ATOM 1837 C C . ALA A 1 244 ? 12.521 16.489 -25.559 1.00 80.44 244 ALA A C 1
ATOM 1839 O O . ALA A 1 244 ? 11.860 16.110 -24.597 1.00 80.44 244 ALA A O 1
ATOM 1840 N N . ALA A 1 245 ? 11.926 16.936 -26.670 1.00 81.06 245 ALA A N 1
ATOM 1841 C CA . ALA A 1 245 ? 10.469 17.034 -26.816 1.00 81.06 245 ALA A CA 1
ATOM 1842 C C . ALA A 1 245 ? 9.740 15.674 -26.786 1.00 81.06 245 ALA A C 1
ATOM 1844 O O . ALA A 1 245 ? 8.513 15.630 -26.701 1.00 81.06 245 ALA A O 1
ATOM 1845 N N . ARG A 1 246 ? 10.477 14.562 -26.880 1.00 74.56 246 ARG A N 1
ATOM 1846 C CA . ARG A 1 246 ? 9.951 13.195 -26.726 1.00 74.56 246 ARG A CA 1
ATOM 1847 C C . ARG A 1 246 ? 9.895 12.741 -25.268 1.00 74.56 246 ARG A C 1
ATOM 1849 O O . ARG A 1 246 ? 9.245 11.742 -24.972 1.00 74.56 246 ARG A O 1
ATOM 1856 N N . ILE A 1 247 ? 10.511 13.493 -24.359 1.00 73.06 247 ILE A N 1
ATOM 1857 C CA . ILE A 1 247 ? 10.393 13.293 -22.918 1.00 73.06 247 ILE A CA 1
ATOM 1858 C C . ILE A 1 247 ? 9.090 13.967 -22.447 1.00 73.06 247 ILE A C 1
ATOM 1860 O O . ILE A 1 247 ? 8.836 15.118 -22.814 1.00 73.06 247 ILE A O 1
ATOM 1864 N N . PRO A 1 248 ? 8.244 13.293 -21.643 1.00 75.88 248 PRO A N 1
ATOM 1865 C CA . PRO A 1 248 ? 7.008 13.883 -21.135 1.00 75.88 248 PRO A CA 1
ATOM 1866 C C . PRO A 1 248 ? 7.266 15.181 -20.359 1.00 75.88 248 PRO A C 1
ATOM 1868 O O . PRO A 1 248 ? 8.042 15.209 -19.406 1.00 75.88 248 PRO A O 1
ATOM 1871 N N . THR A 1 249 ? 6.579 16.258 -20.740 1.00 71.62 249 THR A N 1
ATOM 1872 C CA . THR A 1 249 ? 6.768 17.598 -20.157 1.00 71.62 249 THR A CA 1
ATOM 1873 C C . THR A 1 249 ? 5.953 17.836 -18.883 1.00 71.62 249 THR A C 1
ATOM 1875 O O . THR A 1 249 ? 6.258 18.753 -18.123 1.00 71.62 249 THR A O 1
ATOM 1878 N N . ALA A 1 250 ? 4.943 17.001 -18.613 1.00 75.94 250 ALA A N 1
ATOM 1879 C CA . ALA A 1 250 ? 4.121 17.053 -17.408 1.00 75.94 250 ALA A CA 1
ATOM 1880 C C . ALA A 1 250 ? 3.975 15.650 -16.811 1.00 75.94 250 ALA A C 1
ATOM 1882 O O . ALA A 1 250 ? 3.331 14.780 -17.392 1.00 75.94 250 ALA A O 1
ATOM 1883 N N . THR A 1 251 ? 4.574 15.440 -15.640 1.00 81.62 251 THR A N 1
ATOM 1884 C CA . THR A 1 251 ? 4.489 14.179 -14.894 1.00 81.62 251 THR A CA 1
ATOM 1885 C C . THR A 1 251 ? 3.916 14.463 -13.514 1.00 81.62 251 THR A C 1
ATOM 1887 O O . THR A 1 251 ? 4.374 15.375 -12.827 1.00 81.62 251 THR A O 1
ATOM 1890 N N . TRP A 1 252 ? 2.921 13.685 -13.094 1.00 84.56 252 TRP A N 1
ATOM 1891 C CA . TRP A 1 252 ? 2.356 13.746 -11.748 1.00 84.56 252 TRP A CA 1
ATOM 1892 C C . TRP A 1 252 ? 2.662 12.459 -10.988 1.00 84.56 252 TRP A C 1
ATOM 1894 O O . TRP A 1 252 ? 2.586 11.356 -11.528 1.00 84.56 252 TRP A O 1
ATOM 1904 N N . ALA A 1 253 ? 2.982 12.602 -9.708 1.00 87.00 253 ALA A N 1
ATOM 1905 C CA . ALA A 1 253 ? 3.122 11.480 -8.796 1.00 87.00 253 ALA A CA 1
ATOM 1906 C C . ALA A 1 253 ? 1.861 11.378 -7.936 1.00 87.00 253 ALA A C 1
ATOM 1908 O O . ALA A 1 253 ? 1.398 12.371 -7.378 1.00 87.00 253 ALA A O 1
ATOM 1909 N N . TYR A 1 254 ? 1.316 10.172 -7.815 1.00 83.88 254 TYR A N 1
ATOM 1910 C CA . TYR A 1 254 ? 0.176 9.885 -6.953 1.00 83.88 254 TYR A CA 1
ATOM 1911 C C . TYR A 1 254 ? 0.392 8.556 -6.238 1.00 83.88 254 TYR A C 1
ATOM 1913 O O . TYR A 1 254 ? 1.118 7.681 -6.707 1.00 83.88 254 TYR A O 1
ATOM 1921 N N . THR A 1 255 ? -0.234 8.414 -5.074 1.00 81.56 255 THR A N 1
ATOM 1922 C CA . THR A 1 255 ? -0.256 7.144 -4.349 1.00 81.56 255 THR A CA 1
ATOM 1923 C C . THR A 1 255 ? -1.519 6.395 -4.738 1.00 81.56 255 THR A C 1
ATOM 1925 O O . THR A 1 255 ? -2.618 6.922 -4.586 1.00 81.56 255 THR A O 1
ATOM 1928 N N . VAL A 1 256 ? -1.372 5.165 -5.228 1.00 78.06 256 VAL A N 1
ATOM 1929 C CA . VAL A 1 256 ? -2.511 4.276 -5.471 1.00 78.06 256 VAL A CA 1
ATOM 1930 C C . VAL A 1 256 ? -2.959 3.712 -4.126 1.00 78.06 256 VAL A C 1
ATOM 1932 O O . VAL A 1 256 ? -2.203 3.004 -3.464 1.00 78.06 256 VAL A O 1
ATOM 1935 N N . THR A 1 257 ? -4.180 4.038 -3.715 1.00 62.62 257 THR A N 1
ATOM 1936 C CA . THR A 1 257 ? -4.803 3.521 -2.485 1.00 62.62 257 THR A CA 1
ATOM 1937 C C . THR A 1 257 ? -5.661 2.282 -2.732 1.00 62.62 257 THR A C 1
ATOM 1939 O O . THR A 1 257 ? -6.242 1.745 -1.791 1.00 62.62 257 THR A O 1
ATOM 1942 N N . ASP A 1 258 ? -5.739 1.828 -3.985 1.00 52.47 258 ASP A N 1
ATOM 1943 C CA . ASP A 1 258 ? -6.721 0.842 -4.406 1.00 52.47 258 ASP A CA 1
ATOM 1944 C C . ASP A 1 258 ? -6.336 -0.605 -4.071 1.00 52.47 258 ASP A C 1
ATOM 1946 O O . ASP A 1 258 ? -5.167 -1.016 -4.109 1.00 52.47 258 ASP A O 1
ATOM 1950 N N . ASN A 1 259 ? -7.357 -1.399 -3.760 1.00 52.44 259 ASN A N 1
ATOM 1951 C CA . ASN A 1 259 ? -7.234 -2.789 -3.345 1.00 52.44 259 ASN A CA 1
ATOM 1952 C C . ASN A 1 259 ? -7.107 -3.686 -4.587 1.00 52.44 259 ASN A C 1
ATOM 1954 O O . ASN A 1 259 ? -8.014 -4.441 -4.919 1.00 52.44 259 ASN A O 1
ATOM 1958 N N . SER A 1 260 ? -5.967 -3.602 -5.281 1.00 45.94 260 SER A N 1
ATOM 1959 C CA . SER A 1 260 ? -5.687 -4.324 -6.545 1.00 45.94 260 SER A CA 1
ATOM 1960 C C . SER A 1 260 ? -5.800 -5.860 -6.493 1.00 45.94 260 SER A C 1
ATOM 1962 O O . SER A 1 260 ? -5.680 -6.513 -7.524 1.00 45.94 260 SER A O 1
ATOM 1964 N N . LEU A 1 261 ? -6.034 -6.442 -5.314 1.00 45.12 261 LEU A N 1
ATOM 1965 C CA . LEU A 1 261 ? -6.248 -7.877 -5.102 1.00 45.12 261 LEU A CA 1
ATOM 1966 C C . LEU A 1 261 ? -7.641 -8.211 -4.529 1.00 45.12 261 LEU A C 1
ATOM 1968 O O . LEU A 1 261 ? -7.919 -9.360 -4.210 1.00 45.12 261 LEU A O 1
ATOM 1972 N N . GLY A 1 262 ? -8.509 -7.218 -4.325 1.00 46.88 262 GLY A N 1
ATOM 1973 C CA . GLY A 1 262 ? -9.699 -7.350 -3.486 1.00 46.88 262 GLY A CA 1
ATOM 1974 C C . GLY A 1 262 ? -11.015 -7.104 -4.209 1.00 46.88 262 GLY A C 1
ATOM 1975 O O . GLY A 1 262 ? -11.816 -6.312 -3.724 1.00 46.88 262 GLY A O 1
ATOM 1976 N N . THR A 1 263 ? -11.269 -7.780 -5.327 1.00 48.44 263 THR A N 1
ATOM 1977 C CA . THR A 1 263 ? -12.619 -7.871 -5.907 1.00 48.44 263 THR A CA 1
ATOM 1978 C C . THR A 1 263 ? -13.230 -9.250 -5.650 1.00 48.44 263 THR A C 1
ATOM 1980 O O . THR A 1 263 ? -12.536 -10.229 -5.376 1.00 48.44 263 THR A O 1
ATOM 1983 N N . GLU A 1 264 ? -14.566 -9.307 -5.658 1.00 43.25 264 GLU A N 1
ATOM 1984 C CA . GLU A 1 264 ? -15.441 -10.449 -5.329 1.00 43.25 264 GLU A CA 1
ATOM 1985 C C . GLU A 1 264 ? -14.977 -11.840 -5.794 1.00 43.25 264 GLU A C 1
ATOM 1987 O O . GLU A 1 264 ? -15.297 -12.835 -5.143 1.00 43.25 264 GLU A O 1
ATOM 1992 N N . LEU A 1 265 ? -14.191 -11.922 -6.867 1.00 43.84 265 LEU A N 1
ATOM 1993 C CA . LEU A 1 265 ? -13.682 -13.161 -7.453 1.00 43.84 265 LEU A CA 1
ATOM 1994 C C . LEU A 1 265 ? -12.808 -13.994 -6.499 1.00 43.84 265 LEU A C 1
ATOM 1996 O O . LEU A 1 265 ? -12.940 -15.217 -6.483 1.00 43.84 265 LEU A O 1
ATOM 2000 N N . GLU A 1 266 ? -11.992 -13.382 -5.632 1.00 48.94 266 GLU A N 1
ATOM 2001 C CA . GLU A 1 266 ? -11.241 -14.152 -4.624 1.00 48.94 266 GLU A CA 1
ATOM 2002 C C . GLU A 1 266 ? -12.137 -14.672 -3.485 1.00 48.94 266 GLU A C 1
ATOM 2004 O O . GLU A 1 266 ? -11.904 -15.767 -2.968 1.00 48.94 266 GLU A O 1
ATOM 2009 N N . ARG A 1 267 ? -13.198 -13.936 -3.114 1.00 49.22 267 ARG A N 1
ATOM 2010 C CA . ARG A 1 267 ? -14.215 -14.424 -2.159 1.00 49.22 267 ARG A CA 1
ATOM 2011 C C . ARG A 1 267 ? -14.942 -15.648 -2.721 1.00 49.22 267 ARG A C 1
ATOM 2013 O O . ARG A 1 267 ? -15.185 -16.600 -1.983 1.00 49.22 267 ARG A O 1
ATOM 2020 N N . ILE A 1 268 ? -15.222 -15.648 -4.024 1.00 43.75 268 ILE A N 1
ATOM 2021 C CA . ILE A 1 268 ? -15.834 -16.778 -4.738 1.00 43.75 268 ILE A CA 1
ATOM 2022 C C . ILE A 1 268 ? -14.856 -17.965 -4.822 1.00 43.75 268 ILE A C 1
ATOM 2024 O O . ILE A 1 268 ? -15.239 -19.098 -4.526 1.00 43.75 268 ILE A O 1
ATOM 2028 N N . GLY A 1 269 ? -13.575 -17.720 -5.122 1.00 43.69 269 GLY A N 1
ATOM 2029 C CA . GLY A 1 269 ? -12.539 -18.759 -5.177 1.00 43.69 269 GLY A CA 1
ATOM 2030 C C . GLY A 1 269 ? -12.276 -19.456 -3.833 1.00 43.69 269 GLY A C 1
ATOM 2031 O O . GLY A 1 269 ? -12.075 -20.672 -3.793 1.00 43.69 269 GLY A O 1
ATOM 2032 N N . ARG A 1 270 ? -12.357 -18.728 -2.707 1.00 47.22 270 ARG A N 1
ATOM 2033 C CA . ARG A 1 270 ? -12.189 -19.303 -1.355 1.00 47.22 270 ARG A CA 1
ATOM 2034 C C . ARG A 1 270 ? -13.328 -20.246 -0.938 1.00 47.22 270 ARG A C 1
ATOM 2036 O O . ARG A 1 270 ? -13.098 -21.129 -0.113 1.00 47.22 270 ARG A O 1
ATOM 2043 N N . GLY A 1 271 ? -14.519 -20.128 -1.534 1.00 42.94 271 GLY A N 1
ATOM 2044 C CA . GLY A 1 271 ? -15.628 -21.071 -1.327 1.00 42.94 271 GLY A CA 1
ATOM 2045 C C . GLY A 1 271 ? -15.393 -22.451 -1.956 1.00 42.94 271 GLY A C 1
ATOM 2046 O O . GLY A 1 271 ? -15.916 -23.448 -1.462 1.00 42.94 271 GLY A O 1
ATOM 2047 N N . ILE A 1 272 ? -14.564 -22.523 -3.001 1.00 38.62 272 ILE A N 1
ATOM 2048 C CA . ILE A 1 272 ? -14.250 -23.764 -3.729 1.00 38.62 272 ILE A CA 1
ATOM 2049 C C . ILE A 1 272 ? -13.153 -24.571 -3.013 1.00 38.62 272 ILE A C 1
ATOM 2051 O O . ILE A 1 272 ? -13.145 -25.792 -3.094 1.00 38.62 272 ILE A O 1
ATOM 2055 N N . TRP A 1 273 ? -12.277 -23.914 -2.246 1.00 38.25 273 TRP A N 1
ATOM 2056 C CA . TRP A 1 273 ? -11.197 -24.558 -1.478 1.00 38.25 273 TRP A CA 1
ATOM 2057 C C . TRP A 1 273 ? -11.592 -25.034 -0.066 1.00 38.25 273 TRP A C 1
ATOM 2059 O O . TRP A 1 273 ? -10.777 -25.642 0.625 1.00 38.25 273 TRP A O 1
ATOM 2069 N N . ARG A 1 274 ? -12.823 -24.755 0.389 1.00 37.31 274 ARG A N 1
ATOM 2070 C CA . ARG A 1 274 ? -13.369 -25.230 1.679 1.00 37.31 274 ARG A CA 1
ATOM 2071 C C . ARG A 1 274 ? -14.274 -26.470 1.545 1.00 37.31 274 ARG A C 1
ATOM 2073 O O . ARG A 1 274 ? -14.986 -26.791 2.496 1.00 37.31 274 ARG A O 1
ATOM 2080 N N . ARG A 1 275 ? -14.257 -27.162 0.402 1.00 32.56 275 ARG A N 1
ATOM 2081 C CA . ARG A 1 275 ? -14.927 -28.457 0.195 1.00 32.56 275 ARG A CA 1
ATOM 2082 C C . ARG A 1 275 ? -13.946 -29.525 -0.255 1.00 32.56 275 ARG A C 1
ATOM 2084 O O . ARG A 1 275 ? -13.058 -29.187 -1.064 1.00 32.56 275 ARG A O 1
#

pLDDT: mean 84.38, std 14.23, range [32.56, 98.06]

Nearest PDB structures (foldseek):
  3jv2-assembly1_A  TM=7.780E-01  e=2.014E-09  Bacillus subtilis
  3jv2-assembly2_B  TM=8.221E-01  e=5.625E-09  Bacillus subtilis
  4ys0-assembly1_A  TM=8.048E-01  e=8.931E-09  Thermotoga maritima MSB8
  1tf2-assembly1_A  TM=7.980E-01  e=1.280E-08  Bacillus subtilis
  3iqy-assembly1_A-2  TM=7.931E-01  e=1.165E-07  Bacillus subtilis

Secondary structure (DSSP, 8-state):
-HHHHHHHHTTTSTT------TTTTTT---PPPHHHHHTT-EEEEEES--SSHHHHHHHHTTSSGGG--EEEEEE--TTSHHHHHH-TTPPPPS---TTS----HHHHHHHHHHHHHHHHHHHHHHHHHHHHHHHHHHHHHHHHHHHHHHHHIIIII-TT--HHHHHHHHHHHHHHHHHHHHHHHHHHHHGGGGGGGT--HHHHHHHHHHHHHTTHHHHHHHHHHHHHHHSPEETTEE-HHHHHTTS-S----------TT-SHHHHHHHHHTT-

Radius of gyration: 28.53 Å; Cα contacts (8 Å, |Δi|>4): 246; chains: 1; bounding box: 70×51×76 Å

Foldseek 3Di:
DVVQLVVQCACQEPPHDDDDDLCGNPPRAHDHDPVCLVVQTEEQEAEADDLAVVSVVVSQVSTCPPNGGYYYDYDHDCPPPLLCLQPVVPDDPPDAPPVGDPPDPVSVVVRVVSSVVSSVVSVVVVVVLVVVVCLLCVLVVVLVVVLVVQLVCLVPNDPPDDPLLSLLLNLLSVVLNVVLVVVLLVLLVPLVCCVVVVDDSSVVSSVVSVVSCVCVSVVSSVSSVVLLVPADDDPNHGDPVVSCVSPDPDDDDDDDPDPSPDDCVVVVVVVVVVD

Mean predicted aligned error: 9.31 Å

=== Feature glossary ===
Feature key, reading from the visual/contextual features back to the raw sequence:

Rendered structure images. Six rendered views show the 3D structure from the faces of a cube — i.e. along ±x, ±y, ±z. Rendering representation is drawn randomly per protein from cartoon (secondary-structure ribbons), sticks (backbone bonds), or molecular surface; coloring is either N→C rainbow (blue at the N-terminus through red at the C-terminus) or one color per chain.

Contact-map, Ramachandran, and PAE plots. The contact map is a binary N×N matrix image: pixel (i, j) is dark where Cα_i and Cα_j are within 8 Å and |i−j|>4. Because the |i−j|>4 filter removes local helical contacts, off-diagonal stripes parallel to the main diagonal indicate parallel β-sheets; stripes perpendicular to it indicate antiparallel β-sheets. The Ramachandran plot scatters every residue's (φ, ψ) pair against the sterically allowed regions. The PAE heatmap renders the predicted-aligned-error matrix.

InterPro / GO / CATH / organism. Database cross-references. InterPro integrates a dozen domain/family signature databases into unified entries with residue-range hits. GO terms attach function/process/location labels with evidence codes. CATH codes position the fold in a four-level structural taxonomy. Organism is the NCBI-taxonomy species name.

Nearest PDB structures. The Foldseek neighbor list gives the closest experimentally determined structures in the PDB, ranked by structural alignment. TM-score near 1 means near-identical fold; near 0.3 means only rough topology match. This is how one finds what a novel AlphaFold prediction most resembles in the solved-structure universe.

Predicted aligned error. PAE(i, j) answers: if I align the predicted and true structures on residue i, how far off (in Å) do I expect residue j to be? A block-diagonal PAE matrix with low values on the blocks and high values off-diagonal is the signature of a multi-domain protein with confidently predicted domains but uncertain inter-domain orientation.

Solvent-accessible surface area. Accessible surface area quantifies burial. A residue with SASA near zero is packed into the hydrophobic core; one with SASA >100 Å² sits on the surface. Computed here via the Shrake–Rupley numerical algorithm with a 1.4 Å probe.

B-factor. B-factor (Debye–Waller factor) reflects atomic displacement in the crystal lattice. It is an experimental observable (units Å²), not a prediction; low values mean the atom is pinned down, high values mean it moves or is heterogeneous across the crystal.

pLDDT. For AlphaFold models, the B-factor field carries pLDDT — the model's own estimate of local accuracy on a 0–100 scale. Regions with pLDDT<50 should be treated as essentially unmodeled; they often correspond to intrinsically disordered segments.

Backbone torsions (φ/ψ). φ (phi) and ψ (psi) are the two rotatable backbone dihedrals per residue: φ is the C(i-1)–N–Cα–C torsion, ψ is the N–Cα–C–N(i+1) torsion, both in degrees on (−180°, 180°]. α-helical residues cluster near (−60°, −45°); β-strand residues near (−120°, +130°). A Ramachandran plot is simply a scatter of (φ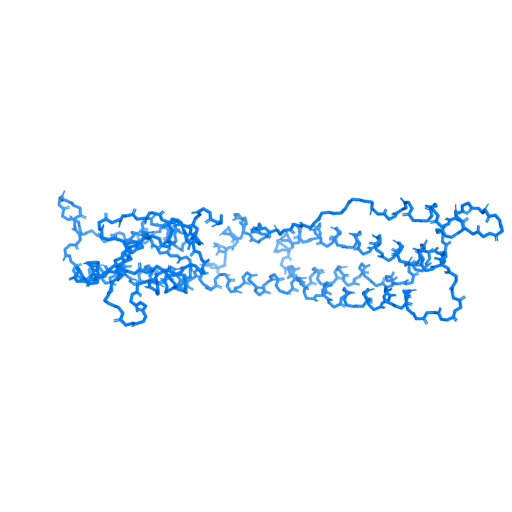, ψ) for every residue.

Radius of gyration, Cα contacts, bounding box. Radius of gyration (Rg) is the root-mean-square distance of Cα atoms from their centroid — a single number for overall size and compactness. A globular domain of N residues has Rg ≈ 2.2·N^0.38 Å; an extended or disordered chain has a much larger Rg. The Cα contact count is the number of residue pairs whose Cα atoms are within 8 Å and are more than four positions apart in sequence — a standard proxy for tertiary packing density. The bounding box is the smallest axis-aligned box enclosing all Cα atoms.

Secondary structure (3-state, P-SEA). Three-state secondary structure (P-SEA) collapses the eight DSSP classes into helix (a), strand (b), and coil (c). P-SEA assigns these from Cα geometry alone — distances and angles — without requiring backbone oxygens, so it works on any Cα trace.

Secondary structure (8-state, DSSP). DSSP 8-state secondary structure assigns each residue one of H (α-helix), G (3₁₀-helix), I (π-helix), E (extended β-strand), B (isolated β-bridge), T (hydrogen-bonded turn), S (bend), or '-' (coil). The assignment is computed from backbone hydrogen-bond geometry via the Kabsch–Sander algorithm.

Foldseek 3Di. A 3Di character summarizes, for each residue, the relative orientation of the Cα frame of its nearest spatial neighbor. Because it encodes fold topology rather than chemistry, 3Di alignments detect remote structural similarity that sequence alignment misses.

mmCIF coordinates. The mmCIF block holds the 3D Cartesian coordinates of each backbone atom (N, Cα, C, O) in ångströms. mmCIF is the PDB's canonical archive format — a tagged-loop text representation of the atomic model.

Sequence. Sequence gives the chain of amino acids in standard one-letter code (A=alanine, C=cysteine, …, Y=tyrosine), read N→C. It is the only feature that is directly encoded by the gene; all structural features are derived from the folded form of this sequence.